Protein 7Y9P (pdb70)

B-factor: mean 64.05, std 16.22, range [34.38, 125.07]

Organism: Scheffersomyces stipitis (strain ATCC 58785 / CBS 6054 / NBRC 10063 / NRRL Y-11545) (NCBI:txid322104)

Structure (mmCIF, N/CA/C/O backbone):
data_7Y9P
#
_entry.id   7Y9P
#
_cell.length_a   158.272
_cell.length_b   158.272
_cell.length_c   65.497
_cell.angle_alpha   90.00
_cell.angle_beta   90.00
_cell.angle_gamma   120.00
#
_symmetry.space_group_name_H-M   'P 6 2 2'
#
loop_
_entity.id
_entity.type
_entity.pdbx_description
1 polymer 'Xylitol dehydrogenase'
2 non-polymer 'ZINC ION'
3 non-polymer GLYCEROL
4 non-polymer 'SULFATE ION'
5 non-polymer DI(HYDROXYETHYL)ETHER
6 water water
#
loop_
_atom_site.group_PDB
_atom_site.id
_atom_site.type_symbol
_atom_site.label_atom_id
_atom_site.label_alt_id
_atom_site.label_comp_id
_atom_site.label_asym_id
_atom_site.label_entity_id
_atom_site.label_seq_id
_atom_site.pdbx_PDB_ins_code
_atom_site.Cartn_x
_atom_site.Cartn_y
_atom_site.Cartn_z
_atom_site.occupancy
_atom_site.B_iso_or_equiv
_atom_site.auth_seq_id
_atom_site.auth_comp_id
_atom_site.auth_asym_id
_atom_site.auth_atom_id
_atom_site.pdbx_PDB_model_num
ATOM 1 N N . THR A 1 13 ? 0.503 40.089 9.586 1.00 89.65 2 THR A N 1
ATOM 2 C CA . THR A 1 13 ? -0.654 39.407 10.152 1.00 94.22 2 THR A CA 1
ATOM 3 C C . THR A 1 13 ? -0.717 39.575 11.672 1.00 93.46 2 THR A C 1
ATOM 4 O O . THR A 1 13 ? -1.327 38.763 12.367 1.00 95.28 2 THR A O 1
ATOM 8 N N . ALA A 1 14 ? -0.086 40.635 12.178 1.00 93.79 3 ALA A N 1
ATOM 9 C CA . ALA A 1 14 ? -0.094 40.964 13.598 1.00 95.06 3 ALA A CA 1
ATOM 10 C C . ALA A 1 14 ? -0.591 42.391 13.778 1.00 94.22 3 ALA A C 1
ATOM 11 O O . ALA A 1 14 ? -0.183 43.294 13.041 1.00 94.92 3 ALA A O 1
ATOM 13 N N . ASN A 1 15 ? -1.463 42.595 14.765 1.00 91.69 4 ASN A N 1
ATOM 14 C CA . ASN A 1 15 ? -2.211 43.845 14.893 1.00 90.57 4 ASN A CA 1
ATOM 15 C C . ASN A 1 15 ? -2.298 44.271 16.355 1.00 88.55 4 ASN A C 1
ATOM 16 O O . ASN A 1 15 ? -3.081 43.698 17.131 1.00 88.72 4 ASN A O 1
ATOM 21 N N . PRO A 1 16 ? -1.515 45.266 16.768 1.00 85.34 5 PRO A N 1
ATOM 22 C CA . PRO A 1 16 ? -1.676 45.827 18.112 1.00 83.50 5 PRO A CA 1
ATOM 23 C C . PRO A 1 16 ? -2.915 46.702 18.191 1.00 80.83 5 PRO A C 1
ATOM 24 O O . PRO A 1 16 ? -3.314 47.344 17.218 1.00 79.94 5 PRO A O 1
ATOM 28 N N . SER A 1 17 ? -3.521 46.731 19.376 1.00 84.67 6 SER A N 1
ATOM 29 C CA . SER A 1 17 ? -4.796 47.412 19.541 1.00 81.53 6 SER A CA 1
ATOM 30 C C . SER A 1 17 ? -4.905 48.003 20.939 1.00 84.10 6 SER A C 1
ATOM 31 O O . SER A 1 17 ? -4.390 47.442 21.911 1.00 86.43 6 SER A O 1
ATOM 34 N N . LEU A 1 18 ? -5.577 49.149 21.023 1.00 81.94 7 LEU A N 1
ATOM 35 C CA . LEU A 1 18 ? -6.072 49.654 22.296 1.00 80.77 7 LEU A CA 1
ATOM 36 C C . LEU A 1 18 ? -7.408 48.988 22.603 1.00 82.20 7 LEU A C 1
ATOM 37 O O . LEU A 1 18 ? -8.278 48.893 21.734 1.00 85.77 7 LEU A O 1
ATOM 42 N N . VAL A 1 19 ? -7.574 48.524 23.839 1.00 85.02 8 VAL A N 1
ATOM 43 C CA . VAL A 1 19 ? -8.742 47.730 24.207 1.00 83.31 8 VAL A CA 1
ATOM 44 C C . VAL A 1 19 ? -9.273 48.199 25.554 1.00 83.58 8 VAL A C 1
ATOM 45 O O . VAL A 1 19 ? -8.497 48.481 26.472 1.00 86.28 8 VAL A O 1
ATOM 49 N N . LEU A 1 20 ? -10.602 48.298 25.665 1.00 86.08 9 LEU A N 1
ATOM 50 C CA . LEU A 1 20 ? -11.274 48.539 26.938 1.00 89.32 9 LEU A CA 1
ATOM 51 C C . LEU A 1 20 ? -11.886 47.201 27.346 1.00 91.37 9 LEU A C 1
ATOM 52 O O . LEU A 1 20 ? -12.777 46.686 26.661 1.00 89.14 9 LEU A O 1
ATOM 57 N N . ASN A 1 21 ? -11.370 46.614 28.428 1.00 91.72 10 ASN A N 1
ATOM 58 C CA . ASN A 1 21 ? -11.844 45.313 28.896 1.00 89.68 10 ASN A CA 1
ATOM 59 C C . ASN A 1 21 ? -12.993 45.460 29.888 1.00 85.79 10 ASN A C 1
ATOM 60 O O . ASN A 1 21 ? -14.081 44.916 29.676 1.00 85.08 10 ASN A O 1
ATOM 65 N N . LYS A 1 22 ? -12.758 46.180 30.981 1.00 91.91 11 LYS A N 1
ATOM 66 C CA . LYS A 1 22 ? -13.802 46.520 31.934 1.00 94.09 11 LYS A CA 1
ATOM 67 C C . LYS A 1 22 ? -13.601 47.969 32.353 1.00 90.37 11 LYS A C 1
ATOM 68 O O . LYS A 1 22 ? -12.705 48.661 31.857 1.00 90.65 11 LYS A O 1
ATOM 74 N N . ILE A 1 23 ? -14.443 48.427 33.281 1.00 88.71 12 ILE A N 1
ATOM 75 C CA . ILE A 1 23 ? -14.468 49.841 33.633 1.00 86.17 12 ILE A CA 1
ATOM 76 C C . ILE A 1 23 ? -13.109 50.253 34.175 1.00 87.80 12 ILE A C 1
ATOM 77 O O . ILE A 1 23 ? -12.511 49.555 35.003 1.00 91.11 12 ILE A O 1
ATOM 82 N N . ASP A 1 24 ? -12.607 51.384 33.686 1.00 86.03 13 ASP A N 1
ATOM 83 C CA . ASP A 1 24 ? -11.313 51.954 34.052 1.00 90.44 13 ASP A CA 1
ATOM 84 C C . ASP A 1 24 ? -10.134 51.064 33.664 1.00 90.68 13 ASP A C 1
ATOM 85 O O . ASP A 1 24 ? -8.989 51.380 34.009 1.00 90.05 13 ASP A O 1
ATOM 90 N N . ASP A 1 25 ? -10.372 49.968 32.943 1.00 89.88 14 ASP A N 1
ATOM 91 C CA . ASP A 1 25 ? -9.308 49.065 32.507 1.00 93.89 14 ASP A CA 1
ATOM 92 C C . ASP A 1 25 ? -9.120 49.223 31.002 1.00 96.57 14 ASP A C 1
ATOM 93 O O . ASP A 1 25 ? -9.941 48.752 30.208 1.00 92.50 14 ASP A O 1
ATOM 98 N N . ILE A 1 26 ? -8.027 49.878 30.619 1.00 95.94 15 ILE A N 1
ATOM 99 C CA . ILE A 1 26 ? -7.617 50.018 29.228 1.00 91.77 15 ILE A CA 1
ATOM 100 C C . ILE A 1 26 ? -6.221 49.429 29.096 1.00 92.99 15 ILE A C 1
ATOM 101 O O . ILE A 1 26 ? -5.304 49.824 29.825 1.00 88.42 15 ILE A O 1
ATOM 106 N N . SER A 1 27 ? -6.062 48.484 28.172 1.00 94.32 16 SER A N 1
ATOM 107 C CA . SER A 1 27 ? -4.811 47.760 28.008 1.00 90.62 16 SER A CA 1
ATOM 108 C C . SER A 1 27 ? -4.452 47.661 26.533 1.00 90.29 16 SER A C 1
ATOM 109 O O . SER A 1 27 ? -5.303 47.802 25.651 1.00 87.86 16 SER A O 1
ATOM 112 N N . PHE A 1 28 ? -3.170 47.410 26.278 1.00 93.69 17 PHE A N 1
ATOM 113 C CA . PHE A 1 28 ? -2.661 47.168 24.933 1.00 89.72 17 PHE A CA 1
ATOM 114 C C . PHE A 1 28 ? -2.607 45.665 24.699 1.00 88.41 17 PHE A C 1
ATOM 115 O O . PHE A 1 28 ? -1.936 44.941 25.443 1.00 95.74 17 PHE A O 1
ATOM 123 N N . GLU A 1 29 ? -3.307 45.199 23.675 1.00 84.40 18 GLU A N 1
ATOM 124 C CA . GLU A 1 29 ? -3.268 43.800 23.280 1.00 87.62 18 GLU A CA 1
ATOM 125 C C . GLU A 1 29 ? -2.761 43.693 21.846 1.00 90.85 18 GLU A C 1
ATOM 126 O O . GLU A 1 29 ? -2.465 44.694 21.188 1.00 88.57 18 GLU A O 1
ATOM 132 N N . THR A 1 30 ? -2.654 42.458 21.364 1.00 89.82 19 THR A N 1
ATOM 133 C CA . THR A 1 30 ? -2.211 42.190 19.999 1.00 88.36 19 THR A CA 1
ATOM 134 C C . THR A 1 30 ? -3.043 41.035 19.459 1.00 94.05 19 THR A C 1
ATOM 135 O O . THR A 1 30 ? -2.887 39.893 19.904 1.00 91.15 19 THR A O 1
ATOM 139 N N . TYR A 1 31 ? -3.932 41.335 18.518 1.00 96.38 20 TYR A N 1
ATOM 140 C CA . TYR A 1 31 ? -4.788 40.346 17.881 1.00 97.19 20 TYR A CA 1
ATOM 141 C C . TYR A 1 31 ? -4.294 40.071 16.463 1.00 95.13 20 TYR A C 1
ATOM 142 O O . TYR A 1 31 ? -3.293 40.629 16.002 1.00 90.53 20 TYR A O 1
ATOM 151 N N . ASP A 1 32 ? -5.018 39.199 15.768 1.00 92.35 21 ASP A N 1
ATOM 152 C CA . ASP A 1 32 ? -4.710 38.893 14.380 1.00 94.05 21 ASP A CA 1
ATOM 153 C C . ASP A 1 32 ? -5.213 40.005 13.469 1.00 96.77 21 ASP A C 1
ATOM 154 O O . ASP A 1 32 ? -6.309 40.539 13.661 1.00 91.60 21 ASP A O 1
ATOM 159 N N . ALA A 1 33 ? -4.402 40.352 12.476 1.00 98.45 22 ALA A N 1
ATOM 160 C CA . ALA A 1 33 ? -4.780 41.405 11.548 1.00 94.47 22 ALA A CA 1
ATOM 161 C C . ALA A 1 33 ? -5.982 40.962 10.716 1.00 92.97 22 ALA A C 1
ATOM 162 O O . ALA A 1 33 ? -6.056 39.801 10.303 1.00 92.64 22 ALA A O 1
ATOM 164 N N . PRO A 1 34 ? -6.940 41.853 10.466 1.00 89.88 23 PRO A N 1
ATOM 165 C CA . PRO A 1 34 ? -8.090 41.474 9.638 1.00 84.90 23 PRO A CA 1
ATOM 166 C C . PRO A 1 34 ? -7.654 41.180 8.210 1.00 87.20 23 PRO A C 1
ATOM 167 O O . PRO A 1 34 ? -6.808 41.873 7.642 1.00 88.30 23 PRO A O 1
ATOM 171 N N . GLU A 1 35 ? -8.231 40.132 7.636 1.00 83.80 24 GLU A N 1
ATOM 172 C CA . GLU A 1 35 ? -7.911 39.719 6.281 1.00 81.53 24 GLU A CA 1
ATOM 173 C C . GLU A 1 35 ? -9.046 40.089 5.338 1.00 80.09 24 GLU A C 1
ATOM 174 O O . GLU A 1 35 ? -10.218 40.102 5.724 1.00 84.88 24 GLU A O 1
ATOM 176 N N . ILE A 1 36 ? -8.682 40.394 4.092 1.00 79.23 25 ILE A N 1
ATOM 177 C CA . ILE A 1 36 ? -9.677 40.703 3.074 1.00 79.41 25 ILE A CA 1
ATOM 178 C C . ILE A 1 36 ? -10.464 39.446 2.734 1.00 80.75 25 ILE A C 1
ATOM 179 O O . ILE A 1 36 ? -9.893 38.360 2.559 1.00 81.25 25 ILE A O 1
ATOM 184 N N . SER A 1 37 ? -11.786 39.583 2.649 1.00 82.73 26 SER A N 1
ATOM 185 C CA . SER A 1 37 ? -12.636 38.462 2.267 1.00 79.42 26 SER A CA 1
ATOM 186 C C . SER A 1 37 ? -13.555 38.843 1.113 1.00 77.43 26 SER A C 1
ATOM 187 O O . SER A 1 37 ? -13.631 38.124 0.112 1.00 82.27 26 SER A O 1
ATOM 190 N N . GLU A 1 38 ? -14.253 39.973 1.234 1.00 75.29 27 GLU A N 1
ATOM 191 C CA . GLU A 1 38 ? -15.179 40.369 0.184 1.00 72.98 27 GLU A CA 1
ATOM 192 C C . GLU A 1 38 ? -14.450 41.123 -0.928 1.00 70.85 27 GLU A C 1
ATOM 193 O O . GLU A 1 38 ? -13.420 41.756 -0.688 1.00 71.55 27 GLU A O 1
ATOM 199 N N . PRO A 1 39 ? -14.963 41.058 -2.159 1.00 68.05 28 PRO A N 1
ATOM 200 C CA . PRO A 1 39 ? -14.280 41.738 -3.273 1.00 67.61 28 PRO A CA 1
ATOM 201 C C . PRO A 1 39 ? -14.230 43.254 -3.141 1.00 69.38 28 PRO A C 1
ATOM 202 O O . PRO A 1 39 ? -13.401 43.885 -3.807 1.00 77.76 28 PRO A O 1
ATOM 206 N N . THR A 1 40 ? -15.080 43.856 -2.314 1.00 64.44 29 THR A N 1
ATOM 207 C CA . THR A 1 40 ? -15.107 45.298 -2.114 1.00 60.65 29 THR A CA 1
ATOM 208 C C . THR A 1 40 ? -14.347 45.705 -0.851 1.00 66.08 29 THR A C 1
ATOM 209 O O . THR A 1 40 ? -14.167 46.899 -0.591 1.00 64.67 29 THR A O 1
ATOM 213 N N . ASP A 1 41 ? -13.819 44.731 -0.115 1.00 70.11 30 ASP A N 1
ATOM 214 C CA . ASP A 1 41 ? -13.134 44.967 1.147 1.00 68.62 30 ASP A CA 1
ATOM 215 C C . ASP A 1 41 ? -11.817 45.709 0.931 1.00 68.34 30 ASP A C 1
ATOM 216 O O . ASP A 1 41 ? -11.154 45.558 -0.097 1.00 72.61 30 ASP A O 1
ATOM 221 N N . VAL A 1 42 ? -11.442 46.522 1.917 1.00 67.85 31 VAL A N 1
ATOM 222 C CA . VAL A 1 42 ? -10.225 47.327 1.861 1.00 62.21 31 VAL A CA 1
ATOM 223 C C . VAL A 1 42 ? -9.556 47.292 3.230 1.00 67.42 31 VAL A C 1
ATOM 224 O O . VAL A 1 42 ? -10.221 47.474 4.256 1.00 65.56 31 VAL A O 1
ATOM 228 N N . LEU A 1 43 ? -8.244 47.059 3.248 1.00 68.18 32 LEU A N 1
ATOM 229 C CA . LEU A 1 43 ? -7.453 47.111 4.470 1.00 63.12 32 LEU A CA 1
ATOM 230 C C . LEU A 1 43 ? -6.740 48.452 4.570 1.00 62.44 32 LEU A C 1
ATOM 231 O O . LEU A 1 43 ? -6.162 48.936 3.592 1.00 67.05 32 LEU A O 1
ATOM 236 N N . VAL A 1 44 ? -6.793 49.052 5.757 1.00 63.07 33 VAL A N 1
ATOM 237 C CA . VAL A 1 44 ? -6.334 50.418 5.986 1.00 68.62 33 VAL A CA 1
ATOM 238 C C . VAL A 1 44 ? -5.420 50.441 7.204 1.00 71.99 33 VAL A C 1
ATOM 239 O O . VAL A 1 44 ? -5.761 49.881 8.251 1.00 69.51 33 VAL A O 1
ATOM 243 N N . GLN A 1 45 ? -4.269 51.096 7.072 1.00 69.82 34 GLN A N 1
ATOM 244 C CA . GLN A 1 45 ? -3.382 51.322 8.208 1.00 71.46 34 GLN A CA 1
ATOM 245 C C . GLN A 1 45 ? -3.812 52.609 8.901 1.00 71.42 34 GLN A C 1
ATOM 246 O O . GLN A 1 45 ? -3.607 53.706 8.372 1.00 68.31 34 GLN A O 1
ATOM 252 N N . VAL A 1 46 ? -4.404 52.473 10.088 1.00 67.50 35 VAL A N 1
ATOM 253 C CA . VAL A 1 46 ? -4.891 53.633 10.822 1.00 69.48 35 VAL A CA 1
ATOM 254 C C . VAL A 1 46 ? -3.708 54.457 11.309 1.00 62.37 35 VAL A C 1
ATOM 255 O O . VAL A 1 46 ? -2.808 53.942 11.985 1.00 64.44 35 VAL A O 1
ATOM 259 N N . LYS A 1 47 ? -3.707 55.744 10.967 1.00 61.83 36 LYS A N 1
ATOM 260 C CA . LYS A 1 47 ? -2.612 56.640 11.313 1.00 63.01 36 LYS A CA 1
ATOM 261 C C . LYS A 1 47 ? -2.986 57.701 12.336 1.00 66.49 36 LYS A C 1
ATOM 262 O O . LYS A 1 47 ? -2.143 58.068 13.155 1.00 69.10 36 LYS A O 1
ATOM 268 N N . LYS A 1 48 ? -4.220 58.202 12.312 1.00 67.20 37 LYS A N 1
ATOM 269 C CA . LYS A 1 48 ? -4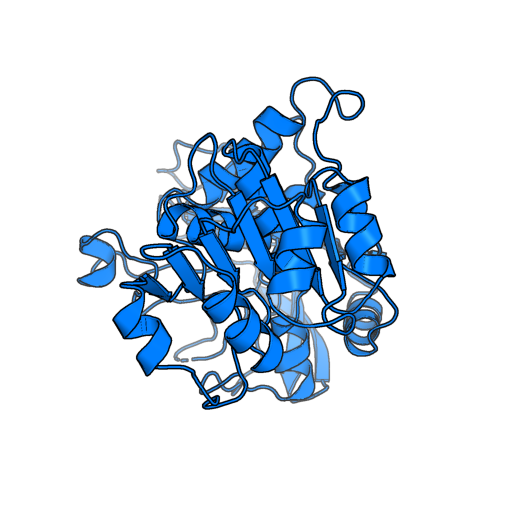.696 59.168 13.293 1.00 66.56 37 LYS A CA 1
ATOM 270 C C . LYS A 1 48 ? -6.056 58.720 13.810 1.00 64.49 37 LYS A C 1
ATOM 271 O O . LYS A 1 48 ? -6.787 57.992 13.136 1.00 61.47 37 LYS A O 1
ATOM 277 N N . THR A 1 49 ? -6.388 59.152 15.028 1.00 64.95 38 THR A N 1
ATOM 278 C CA . THR A 1 49 ? -7.645 58.767 15.659 1.00 60.31 38 THR A CA 1
ATOM 279 C C . THR A 1 49 ? -8.087 59.867 16.613 1.00 62.62 38 THR A C 1
ATOM 280 O O . THR A 1 49 ? -7.285 60.341 17.420 1.00 66.95 38 THR A O 1
ATOM 284 N N . GLY A 1 50 ? -9.364 60.268 16.518 1.00 64.34 39 GLY A N 1
ATOM 285 C CA . GLY A 1 50 ? -9.906 61.293 17.386 1.00 60.84 39 GLY A CA 1
ATOM 286 C C . GLY A 1 50 ? -10.536 60.732 18.652 1.00 63.62 39 GLY A C 1
ATOM 287 O O . GLY A 1 50 ? -10.662 59.522 18.839 1.00 68.92 39 GLY A O 1
ATOM 288 N N . ILE A 1 51 ? -10.951 61.645 19.526 1.00 70.01 40 ILE A N 1
ATOM 289 C CA . ILE A 1 51 ? -11.475 61.293 20.842 1.00 71.21 40 ILE A CA 1
ATOM 290 C C . ILE A 1 51 ? -12.571 62.290 21.209 1.00 77.64 40 ILE A C 1
ATOM 291 O O . ILE A 1 51 ? -12.439 63.496 20.976 1.00 79.20 40 ILE A O 1
ATOM 296 N N . CYS A 1 52 ? -13.669 61.782 21.763 1.00 72.65 41 CYS A N 1
ATOM 297 C CA . CYS A 1 52 ? -14.833 62.615 22.045 1.00 81.28 41 CYS A CA 1
ATOM 298 C C . CYS A 1 52 ? -15.437 62.182 23.375 1.00 87.20 41 CYS A C 1
ATOM 299 O O . CYS A 1 52 ? -14.841 61.410 24.132 1.00 84.92 41 CYS A O 1
ATOM 302 N N . GLY A 1 53 ? -16.643 62.684 23.656 1.00 87.59 42 GLY A N 1
ATOM 303 C CA . GLY A 1 53 ? -17.309 62.343 24.900 1.00 89.00 42 GLY A CA 1
ATOM 304 C C . GLY A 1 53 ? -17.733 60.891 24.983 1.00 92.31 42 GLY A C 1
ATOM 305 O O . GLY A 1 53 ? -17.851 60.340 26.081 1.00 92.76 42 GLY A O 1
ATOM 306 N N . SER A 1 54 ? -17.966 60.248 23.834 1.00 91.31 43 SER A N 1
ATOM 307 C CA . SER A 1 54 ? -18.391 58.852 23.855 1.00 90.23 43 SER A CA 1
ATOM 308 C C . SER A 1 54 ? -17.242 57.915 24.203 1.00 90.96 43 SER A C 1
ATOM 309 O O . SER A 1 54 ? -17.469 56.868 24.816 1.00 93.06 43 SER A O 1
ATOM 312 N N . ASP A 1 55 ? -16.011 58.266 23.827 1.00 91.32 44 ASP A N 1
ATOM 313 C CA . ASP A 1 55 ? -14.875 57.412 24.160 1.00 90.68 44 ASP A CA 1
ATOM 314 C C . ASP A 1 55 ? -14.633 57.382 25.665 1.00 88.59 44 ASP A C 1
ATOM 315 O O . ASP A 1 55 ? -14.384 56.316 26.239 1.00 87.69 44 ASP A O 1
ATOM 320 N N . ILE A 1 56 ? -14.709 58.543 26.320 1.00 88.41 45 ILE A N 1
ATOM 321 C CA . ILE A 1 56 ? -14.503 58.603 27.763 1.00 86.55 45 ILE A CA 1
ATOM 322 C C . ILE A 1 56 ? -15.722 58.056 28.497 1.00 90.04 45 ILE A C 1
ATOM 323 O O . ILE A 1 56 ? -15.603 57.527 29.611 1.00 88.67 45 ILE A O 1
ATOM 327 N N . HIS A 1 57 ? -16.902 58.139 27.876 1.00 95.54 46 HIS A N 1
ATOM 328 C CA . HIS A 1 57 ? -18.117 57.618 28.496 1.00 91.89 46 HIS A CA 1
ATOM 329 C C . HIS A 1 57 ? -18.025 56.112 28.724 1.00 88.54 46 HIS A C 1
ATOM 330 O O . HIS A 1 57 ? -18.274 55.629 29.833 1.00 89.94 46 HIS A O 1
ATOM 337 N N . PHE A 1 58 ? -17.687 55.349 27.678 1.00 93.36 47 PHE A N 1
ATOM 338 C CA . PHE A 1 58 ? -17.504 53.910 27.857 1.00 94.48 47 PHE A CA 1
ATOM 339 C C . PHE A 1 58 ? -16.358 53.620 28.818 1.00 95.16 47 PHE A C 1
ATOM 340 O O . PHE A 1 58 ? -16.398 52.640 29.572 1.00 96.26 47 PHE A O 1
ATOM 348 N N . TYR A 1 59 ? -15.312 54.447 28.779 1.00 95.85 48 TYR A N 1
ATOM 349 C CA . TYR A 1 59 ? -14.192 54.282 29.696 1.00 95.26 48 TYR A CA 1
ATOM 350 C C . TYR A 1 59 ? -14.648 54.406 31.144 1.00 93.33 48 TYR A C 1
ATOM 351 O O . TYR A 1 59 ? -14.260 53.599 31.998 1.00 88.66 48 TYR A O 1
ATOM 360 N N . ALA A 1 60 ? -15.494 55.396 31.434 1.00 93.58 49 ALA A N 1
ATOM 361 C CA . ALA A 1 60 ? -15.885 55.655 32.814 1.00 91.32 49 ALA A CA 1
ATOM 362 C C . ALA A 1 60 ? -17.013 54.745 33.287 1.00 95.43 49 ALA A C 1
ATOM 363 O O . ALA A 1 60 ? -17.036 54.363 34.462 1.00 97.44 49 ALA A O 1
ATOM 365 N N . HIS A 1 61 ? -17.960 54.400 32.411 1.00 91.24 50 HIS A N 1
ATOM 366 C CA . HIS A 1 61 ? -19.126 53.621 32.806 1.00 90.08 50 HIS A CA 1
ATOM 367 C C . HIS A 1 61 ? -19.288 52.304 32.062 1.00 92.41 50 HIS A C 1
ATOM 368 O O . HIS A 1 61 ? -19.922 51.391 32.602 1.00 91.10 50 HIS A O 1
ATOM 375 N N . GLY A 1 62 ? -18.750 52.176 30.851 1.00 100.85 51 GLY A N 1
ATOM 376 C CA . GLY A 1 62 ? -18.993 50.989 30.055 1.00 98.03 51 GLY A CA 1
ATOM 377 C C . GLY A 1 62 ? -20.404 50.861 29.542 1.00 96.20 51 GLY A C 1
ATOM 378 O O . GLY A 1 62 ? -20.806 49.774 29.119 1.00 95.09 51 GLY A O 1
ATOM 379 N N . ARG A 1 63 ? -21.171 51.947 29.569 1.00 95.95 52 ARG A N 1
ATOM 380 C CA . ARG A 1 63 ? -22.545 51.926 29.094 1.00 102.39 52 ARG A CA 1
ATOM 381 C C . ARG A 1 63 ? -22.935 53.324 28.644 1.00 107.70 52 ARG A C 1
ATOM 382 O O . ARG A 1 63 ? -22.779 54.287 29.401 1.00 103.63 52 ARG A O 1
ATOM 384 N N . ILE A 1 64 ? -23.416 53.433 27.408 1.00 105.42 53 ILE A N 1
ATOM 385 C CA . ILE A 1 64 ? -24.138 54.611 26.938 1.00 101.82 53 ILE A CA 1
ATOM 386 C C . ILE A 1 64 ? -25.563 54.188 26.620 1.00 105.68 53 ILE A C 1
ATOM 387 O O . ILE A 1 64 ? -25.790 53.394 25.700 1.00 107.64 53 ILE A O 1
ATOM 392 N N . GLY A 1 65 ? -26.517 54.723 27.377 1.00 105.07 54 GLY A N 1
ATOM 393 C CA . GLY A 1 65 ? -27.903 54.325 27.201 1.00 109.37 54 GLY A CA 1
ATOM 394 C C . GLY A 1 65 ? -28.041 52.839 27.458 1.00 108.86 54 GLY A C 1
ATOM 395 O O . GLY A 1 65 ? -27.755 52.346 28.557 1.00 107.20 54 GLY A O 1
ATOM 396 N N . ASN A 1 66 ? -28.458 52.100 26.430 1.00 106.51 55 ASN A N 1
ATOM 397 C CA . ASN A 1 66 ? -28.544 50.650 26.511 1.00 115.49 55 ASN A CA 1
ATOM 398 C C . ASN A 1 66 ? -27.389 49.943 25.810 1.00 111.62 55 ASN A C 1
ATOM 399 O O . ASN A 1 66 ? -27.287 48.715 25.905 1.00 113.44 55 ASN A O 1
ATOM 404 N N . PHE A 1 67 ? -26.523 50.682 25.112 1.00 105.95 56 PHE A N 1
ATOM 405 C CA . PHE A 1 67 ? -25.249 50.136 24.661 1.00 103.68 56 PHE A CA 1
ATOM 406 C C . PHE A 1 67 ? -24.386 49.828 25.875 1.00 102.44 56 PHE A C 1
ATOM 407 O O . PHE A 1 67 ? -23.844 50.748 26.494 1.00 99.29 56 PHE A O 1
ATOM 415 N N . VAL A 1 68 ? -24.247 48.551 26.230 1.00 98.38 57 VAL A N 1
ATOM 416 C CA . VAL A 1 68 ? -23.523 48.156 27.432 1.00 99.64 57 VAL A CA 1
ATOM 417 C C . VAL A 1 68 ? -22.441 47.151 27.068 1.00 91.95 57 VAL A C 1
ATOM 418 O O . VAL A 1 68 ? -22.626 46.303 26.188 1.00 93.98 57 VAL A O 1
ATOM 422 N N . LEU A 1 69 ? -21.320 47.235 27.771 1.00 89.24 58 LEU A N 1
ATOM 423 C CA . LEU A 1 69 ? -20.112 46.509 27.412 1.00 93.66 58 LEU A CA 1
ATOM 424 C C . LEU A 1 69 ? -20.062 45.167 28.128 1.00 92.41 58 LEU A C 1
ATOM 425 O O . LEU A 1 69 ? -20.129 45.113 29.360 1.00 94.33 58 LEU A O 1
ATOM 430 N N . THR A 1 70 ? -19.901 44.089 27.359 1.00 91.15 59 THR A N 1
ATOM 431 C CA . THR A 1 70 ? -19.897 42.745 27.913 1.00 91.16 59 THR A CA 1
ATOM 432 C C . THR A 1 70 ? -18.675 41.920 27.527 1.00 97.06 59 THR A C 1
ATOM 433 O O . THR A 1 70 ? -18.579 40.760 27.946 1.00 96.65 59 THR A O 1
ATOM 437 N N . LYS A 1 71 ? -17.748 42.470 26.753 1.00 97.85 60 LYS A N 1
ATOM 438 C CA . LYS A 1 71 ? -16.591 41.723 26.282 1.00 94.85 60 LYS A CA 1
ATOM 439 C C . LYS A 1 71 ? -15.450 42.703 26.072 1.00 95.69 60 LYS A C 1
ATOM 440 O O . LYS A 1 71 ? -15.660 43.922 26.067 1.00 92.35 60 LYS A O 1
ATOM 442 N N . PRO A 1 72 ? -14.213 42.201 25.923 1.00 99.98 61 PRO A N 1
ATOM 443 C CA . PRO A 1 72 ? -13.116 43.082 25.497 1.00 94.65 61 PRO A CA 1
ATOM 444 C C . PRO A 1 72 ? -13.414 43.753 24.165 1.00 90.64 61 PRO A C 1
ATOM 445 O O . PRO A 1 72 ? -13.483 43.089 23.126 1.00 90.48 61 PRO A O 1
ATOM 449 N N . MET A 1 73 ? -13.604 45.069 24.190 1.00 90.28 62 MET A N 1
ATOM 450 C CA . MET A 1 73 ? -13.927 45.844 23.000 1.00 87.32 62 MET A CA 1
ATOM 451 C C . MET A 1 73 ? -12.690 46.571 22.493 1.00 86.14 62 MET A C 1
ATOM 452 O O . MET A 1 73 ? -11.931 47.147 23.278 1.00 85.36 62 MET A O 1
ATOM 457 N N . VAL A 1 74 ? -12.493 46.541 21.177 1.00 81.66 63 VAL A N 1
ATOM 458 C CA . VAL A 1 74 ? -11.436 47.313 20.536 1.00 74.53 63 VAL A CA 1
ATOM 459 C C . VAL A 1 74 ? -11.960 48.720 20.286 1.00 73.78 63 VAL A C 1
ATOM 460 O O . VAL A 1 74 ? -13.109 48.907 19.870 1.00 74.81 63 VAL A O 1
ATOM 464 N N . LEU A 1 75 ? -11.110 49.711 20.523 1.00 70.67 64 LEU A N 1
ATOM 465 C CA . LEU A 1 75 ? -11.535 51.087 20.731 1.00 67.24 64 LEU A CA 1
ATOM 466 C C . LEU A 1 75 ? -11.278 51.956 19.500 1.00 70.05 64 LEU A C 1
ATOM 467 O O . LEU A 1 75 ? -10.550 51.574 18.580 1.00 67.63 64 LEU A O 1
ATOM 472 N N . GLY A 1 76 ? -11.910 53.135 19.490 1.00 69.48 65 GLY A N 1
ATOM 473 C CA . GLY A 1 76 ? -11.658 54.155 18.482 1.00 67.59 65 GLY A CA 1
ATOM 474 C C . GLY A 1 76 ? -12.692 54.251 17.374 1.00 68.70 65 GLY A C 1
ATOM 475 O O . GLY A 1 76 ? -13.100 53.225 16.818 1.00 66.27 65 GLY A O 1
ATOM 476 N N . HIS A 1 77 ? -13.119 55.475 17.026 1.00 66.70 66 HIS A N 1
ATOM 477 C CA . HIS A 1 77 ? -14.142 55.640 16.000 1.00 60.29 66 HIS A CA 1
ATOM 478 C C . HIS A 1 77 ? -14.031 56.913 15.163 1.00 62.21 66 HIS A C 1
ATOM 479 O O . HIS A 1 77 ? -14.891 57.125 14.302 1.00 65.96 66 HIS A O 1
ATOM 486 N N . GLU A 1 78 ? -13.017 57.756 15.362 1.00 58.14 67 GLU A N 1
ATOM 487 C CA . GLU A 1 78 ? -12.821 58.957 14.541 1.00 61.81 67 GLU A CA 1
ATOM 488 C C . GLU A 1 78 ? -11.411 58.928 13.964 1.00 59.69 67 GLU A C 1
ATOM 489 O O . GLU A 1 78 ? -10.505 59.580 14.486 1.00 57.93 67 GLU A O 1
ATOM 495 N N . SER A 1 79 ? -11.233 58.210 12.860 1.00 53.57 68 SER A N 1
ATOM 496 C CA . SER A 1 79 ? -9.899 57.886 12.390 1.00 54.86 68 SER A CA 1
ATOM 497 C C . SER A 1 79 ? -9.727 58.194 10.909 1.00 63.69 68 SER A C 1
ATOM 498 O O . SER A 1 79 ? -10.692 58.412 10.169 1.00 61.95 68 SER A O 1
ATOM 501 N N . ALA A 1 80 ? -8.460 58.206 10.499 1.00 63.75 69 ALA A N 1
ATOM 502 C CA . ALA A 1 80 ? -8.045 58.315 9.110 1.00 57.98 69 ALA A CA 1
ATOM 503 C C . ALA A 1 80 ? -6.820 57.440 8.912 1.00 58.23 69 ALA A C 1
ATOM 504 O O . ALA A 1 80 ? -5.956 57.369 9.790 1.00 69.30 69 ALA A O 1
ATOM 506 N N . GLY A 1 81 ? -6.741 56.778 7.763 1.00 66.41 70 GLY A N 1
ATOM 507 C CA . GLY A 1 81 ? -5.623 55.891 7.510 1.00 65.16 70 GLY A CA 1
ATOM 508 C C . GLY A 1 81 ? -5.066 55.926 6.100 1.00 65.51 70 GLY A C 1
ATOM 509 O O . GLY A 1 81 ? -5.277 56.884 5.349 1.00 55.81 70 GLY A O 1
ATOM 510 N N . THR A 1 82 ? -4.338 54.872 5.740 1.00 66.98 71 THR A N 1
ATOM 511 C CA . THR A 1 82 ? -3.732 54.730 4.425 1.00 62.38 71 THR A CA 1
ATOM 512 C C . THR A 1 82 ? -4.068 53.351 3.884 1.00 62.15 71 THR A C 1
ATOM 513 O O . THR A 1 82 ? -3.932 52.352 4.598 1.00 63.57 71 THR A O 1
ATOM 517 N N . VAL A 1 83 ? -4.513 53.297 2.629 1.00 57.42 72 VAL A N 1
ATOM 518 C CA . VAL A 1 83 ? -4.863 52.020 2.022 1.00 62.43 72 VAL A CA 1
ATOM 519 C C . VAL A 1 83 ? -3.608 51.171 1.874 1.00 63.90 72 VAL A C 1
ATOM 520 O O . VAL A 1 83 ? -2.582 51.633 1.357 1.00 64.62 72 VAL A O 1
ATOM 524 N N . VAL A 1 84 ? -3.681 49.926 2.338 1.00 62.14 73 VAL A N 1
ATOM 525 C CA . VAL A 1 84 ? -2.549 49.008 2.279 1.00 55.55 73 VAL A CA 1
ATOM 526 C C . VAL A 1 84 ? -2.873 47.724 1.538 1.00 56.98 73 VAL A C 1
ATOM 527 O O . VAL A 1 84 ? -1.960 46.917 1.308 1.00 64.20 73 VAL A O 1
ATOM 531 N N . GLN A 1 85 ? -4.130 47.506 1.159 1.00 61.98 74 GLN A N 1
ATOM 532 C CA . GLN A 1 85 ? -4.551 46.313 0.438 1.00 66.35 74 GLN A CA 1
ATOM 533 C C . GLN A 1 85 ? -5.988 46.513 -0.021 1.00 64.00 74 GLN A C 1
ATOM 534 O O . GLN A 1 85 ? -6.773 47.166 0.670 1.00 66.33 74 GLN A O 1
ATOM 540 N N . VAL A 1 86 ? -6.320 45.975 -1.198 1.00 57.37 75 VAL A N 1
ATOM 541 C CA . VAL A 1 86 ? -7.670 46.061 -1.743 1.00 63.30 75 VAL A CA 1
ATOM 542 C C . VAL A 1 86 ? -8.081 44.703 -2.293 1.00 68.16 75 VAL A C 1
ATOM 543 O O . VAL A 1 86 ? -7.249 43.832 -2.559 1.00 70.05 75 VAL A O 1
ATOM 547 N N . GLY A 1 87 ? -9.395 44.533 -2.458 1.00 67.33 76 GLY A N 1
ATOM 548 C CA . GLY A 1 87 ? -9.942 43.353 -3.091 1.00 66.08 76 GLY A CA 1
ATOM 549 C C . GLY A 1 87 ? -10.073 43.533 -4.592 1.00 70.41 76 GLY A C 1
ATOM 550 O O . GLY A 1 87 ? -9.732 44.572 -5.156 1.00 73.94 76 GLY A O 1
ATOM 551 N N . LYS A 1 88 ? -10.589 42.488 -5.243 1.00 68.04 77 LYS A N 1
ATOM 552 C CA . LYS A 1 88 ? -10.684 42.497 -6.701 1.00 71.84 77 LYS A CA 1
ATOM 553 C C . LYS A 1 88 ? -11.579 43.630 -7.193 1.00 72.40 77 LYS A C 1
ATOM 554 O O . LYS A 1 88 ? -11.228 44.351 -8.135 1.00 70.67 77 LYS A O 1
ATOM 560 N N . GLY A 1 89 ? -12.738 43.808 -6.561 1.00 69.42 78 GLY A N 1
ATOM 561 C CA . GLY A 1 89 ? -13.752 44.721 -7.047 1.00 65.20 78 GLY A CA 1
ATOM 562 C C . GLY A 1 89 ? -13.585 46.177 -6.688 1.00 63.17 78 GLY A C 1
ATOM 563 O O . GLY A 1 89 ? -14.441 46.988 -7.050 1.00 63.73 78 GLY A O 1
ATOM 564 N N . VAL A 1 90 ? -12.514 46.547 -5.989 1.00 66.13 79 VAL A N 1
ATOM 565 C CA . VAL A 1 90 ? -12.321 47.941 -5.609 1.00 66.53 79 VAL A CA 1
ATOM 566 C C . VAL A 1 90 ? -11.992 48.760 -6.849 1.00 69.01 79 VAL A C 1
ATOM 567 O O . VAL A 1 90 ? -11.075 48.427 -7.610 1.00 68.57 79 VAL A O 1
ATOM 571 N N . THR A 1 91 ? -12.749 49.836 -7.063 1.00 67.16 80 THR A N 1
ATOM 572 C CA . THR A 1 91 ? -12.539 50.708 -8.207 1.00 59.40 80 THR A CA 1
ATOM 573 C C . THR A 1 91 ? -12.349 52.171 -7.828 1.00 64.90 80 THR A C 1
ATOM 574 O O . THR A 1 91 ? -12.072 52.986 -8.715 1.00 71.75 80 THR A O 1
ATOM 578 N N . SER A 1 92 ? -12.485 52.530 -6.550 1.00 63.51 81 SER A N 1
ATOM 579 C CA . SER A 1 92 ? -12.411 53.922 -6.124 1.00 62.84 81 SER A CA 1
ATOM 580 C C . SER A 1 92 ? -11.179 54.235 -5.286 1.00 56.94 81 SER A C 1
ATOM 581 O O . SER A 1 92 ? -10.976 55.399 -4.921 1.00 52.08 81 SER A O 1
ATOM 584 N N . LEU A 1 93 ? -10.356 53.238 -4.967 1.00 50.79 82 LEU A N 1
ATOM 585 C CA . LEU A 1 93 ? -9.138 53.447 -4.199 1.00 53.48 82 LEU A CA 1
ATOM 586 C C . LEU A 1 93 ? -8.063 52.492 -4.688 1.00 56.75 82 LEU A C 1
ATOM 587 O O . LEU A 1 93 ? -8.351 51.334 -5.001 1.00 62.23 82 LEU A O 1
ATOM 592 N N . LYS A 1 94 ? -6.829 52.979 -4.754 1.00 66.17 83 LYS A N 1
ATOM 593 C CA . LYS A 1 94 ? -5.666 52.137 -4.994 1.00 67.45 83 LYS A CA 1
ATOM 594 C C . LYS A 1 94 ? -4.887 51.979 -3.694 1.00 64.21 83 LYS A C 1
ATOM 595 O O . LYS A 1 94 ? -5.139 52.669 -2.703 1.00 60.07 83 LYS A O 1
ATOM 601 N N . VAL A 1 95 ? -3.940 51.045 -3.693 1.00 66.56 84 VAL A N 1
ATOM 602 C CA . VAL A 1 95 ? -3.107 50.837 -2.511 1.00 65.76 84 VAL A CA 1
ATOM 603 C C . VAL A 1 95 ? -2.223 52.068 -2.329 1.00 65.97 84 VAL A C 1
ATOM 604 O O . VAL A 1 95 ? -1.344 52.338 -3.151 1.00 77.03 84 VAL A O 1
ATOM 608 N N . GLY A 1 96 ? -2.467 52.830 -1.264 1.00 61.32 85 GLY A N 1
ATOM 609 C CA . GLY A 1 96 ? -1.640 53.982 -0.967 1.00 57.45 85 GLY A CA 1
ATOM 610 C C . GLY A 1 96 ? -2.376 55.303 -0.849 1.00 64.39 85 GLY A C 1
ATOM 611 O O . GLY A 1 96 ? -1.740 56.352 -0.712 1.00 66.53 85 GLY A O 1
ATOM 612 N N . ASP A 1 97 ? -3.705 55.277 -0.897 1.00 69.19 86 ASP A N 1
ATOM 613 C CA . ASP A 1 97 ? -4.480 56.499 -0.733 1.00 64.13 86 ASP A CA 1
ATOM 614 C C . ASP A 1 97 ? -4.703 56.818 0.742 1.00 62.81 86 ASP A C 1
ATOM 615 O O . ASP A 1 97 ? -4.742 55.930 1.600 1.00 58.68 86 ASP A O 1
ATOM 620 N N . ASN A 1 98 ? -4.852 58.107 1.028 1.00 60.28 87 ASN A N 1
ATOM 621 C CA . ASN A 1 98 ? -5.237 58.574 2.351 1.00 63.53 87 ASN A CA 1
ATOM 622 C C . ASN A 1 98 ? -6.758 58.636 2.422 1.00 62.15 87 ASN A C 1
ATOM 623 O O . ASN A 1 98 ? -7.403 59.200 1.531 1.00 58.07 87 ASN A O 1
ATOM 628 N N . VAL A 1 99 ? -7.330 58.044 3.470 1.00 62.83 88 VAL A N 1
ATOM 629 C CA . VAL A 1 99 ? -8.775 57.893 3.583 1.00 62.23 88 VAL A CA 1
ATOM 630 C C . VAL A 1 99 ? -9.239 58.348 4.960 1.00 58.24 88 VAL A C 1
ATOM 631 O O . VAL A 1 99 ? -8.533 58.167 5.958 1.00 52.38 88 VAL A O 1
ATOM 635 N N . ALA A 1 100 ? -10.415 58.971 5.002 1.00 60.36 89 ALA A N 1
ATOM 636 C CA . ALA A 1 100 ? -11.202 59.082 6.221 1.00 57.04 89 ALA A CA 1
ATOM 637 C C . ALA A 1 100 ? -12.077 57.842 6.345 1.00 58.09 89 ALA A C 1
ATOM 638 O O . ALA A 1 100 ? -12.503 57.264 5.342 1.00 63.76 89 ALA A O 1
ATOM 640 N N . ILE A 1 101 ? -12.332 57.423 7.581 1.00 58.35 90 ILE A N 1
ATOM 641 C CA . ILE A 1 101 ? -13.031 56.171 7.851 1.00 54.93 90 ILE A CA 1
ATOM 642 C C . ILE A 1 101 ? -14.423 56.496 8.374 1.00 51.74 90 ILE A C 1
ATOM 643 O O . ILE A 1 101 ? -14.564 57.202 9.381 1.00 54.44 90 ILE A O 1
ATOM 648 N N . GLU A 1 102 ? -15.453 55.989 7.690 1.00 50.78 91 GLU A N 1
ATOM 649 C CA . GLU A 1 102 ? -16.805 56.010 8.231 1.00 49.61 91 GLU A CA 1
ATOM 650 C C . GLU A 1 102 ? -16.984 54.759 9.076 1.00 50.82 91 GLU A C 1
ATOM 651 O O . GLU A 1 102 ? -16.953 53.645 8.529 1.00 51.90 91 GLU A O 1
ATOM 657 N N . PRO A 1 103 ? -17.169 54.883 10.384 1.00 53.07 92 PRO A N 1
ATOM 658 C CA . PRO A 1 103 ? -17.014 53.723 11.271 1.00 52.39 92 PRO A CA 1
ATOM 659 C C . PRO A 1 103 ? -18.204 52.772 11.306 1.00 53.89 92 PRO A C 1
ATOM 660 O O . PRO A 1 103 ? -18.027 51.582 11.587 1.00 52.80 92 PRO A O 1
ATOM 664 N N . GLY A 1 104 ? -19.406 53.267 11.027 1.00 57.31 93 GLY A N 1
ATOM 665 C CA . GLY A 1 104 ? -20.610 52.465 11.107 1.00 53.07 93 GLY A CA 1
ATOM 666 C C . GLY A 1 104 ? -21.022 51.895 9.768 1.00 52.74 93 GLY A C 1
ATOM 667 O O . GLY A 1 104 ? -21.283 52.635 8.815 1.00 50.20 93 GLY A O 1
ATOM 668 N N . ILE A 1 105 ? -21.106 50.573 9.704 1.00 54.48 94 ILE A N 1
ATOM 669 C CA . ILE A 1 105 ? -21.407 49.835 8.479 1.00 53.05 94 ILE A CA 1
ATOM 670 C C . ILE A 1 105 ? -22.807 49.244 8.602 1.00 57.05 94 ILE A C 1
ATOM 671 O O . ILE A 1 105 ? -23.111 48.606 9.617 1.00 59.72 94 ILE A O 1
ATOM 676 N N . PRO A 1 106 ? -23.677 49.419 7.603 1.00 56.56 95 PRO A N 1
ATOM 677 C CA . PRO A 1 106 ? -25.053 48.921 7.706 1.00 50.06 95 PRO A CA 1
ATOM 678 C C . PRO A 1 106 ? -25.268 47.628 6.937 1.00 50.21 95 PRO A C 1
ATOM 679 O O . PRO A 1 106 ? -24.345 47.118 6.294 1.00 49.01 95 PRO A O 1
ATOM 683 N N . CYS A 1 107 ? -26.496 47.108 6.969 1.00 46.84 96 CYS A N 1
ATOM 684 C CA . CYS A 1 107 ? -26.786 45.820 6.354 1.00 44.30 96 CYS A CA 1
ATOM 685 C C . CYS A 1 107 ? -27.066 45.915 4.858 1.00 53.36 96 CYS A C 1
ATOM 686 O O . CYS A 1 107 ? -26.923 44.905 4.158 1.00 52.43 96 CYS A O 1
ATOM 689 N N . ARG A 1 108 ? -27.468 47.092 4.363 1.00 50.53 97 ARG A N 1
ATOM 690 C CA . ARG A 1 108 ? -27.776 47.345 2.953 1.00 50.66 97 ARG A CA 1
ATOM 691 C C . ARG A 1 108 ? -29.048 46.640 2.486 1.00 51.84 97 ARG A C 1
ATOM 692 O O . ARG A 1 108 ? -29.503 46.865 1.359 1.00 49.18 97 ARG A O 1
ATOM 700 N N . PHE A 1 109 ? -29.636 45.796 3.334 1.00 53.41 98 PHE A N 1
ATOM 701 C CA . PHE A 1 109 ? -30.824 45.036 2.966 1.00 50.36 98 PHE A CA 1
ATOM 702 C C . PHE A 1 109 ? -32.104 45.522 3.627 1.00 49.75 98 PHE A C 1
ATOM 703 O O . PHE A 1 109 ? -33.171 45.410 3.021 1.00 52.50 98 PHE A O 1
ATOM 711 N N . CYS A 1 110 ? -32.029 46.058 4.843 1.00 48.82 99 CYS A N 1
ATOM 712 C CA . CYS A 1 110 ? -33.225 46.445 5.574 1.00 47.71 99 CYS A CA 1
ATOM 713 C C . CYS A 1 110 ? -33.920 47.624 4.894 1.00 47.32 99 CYS A C 1
ATOM 714 O O . CYS A 1 110 ? -33.402 48.240 3.960 1.00 48.55 99 CYS A O 1
ATOM 717 N N . ASP A 1 111 ? -35.122 47.935 5.383 1.00 49.23 100 ASP A N 1
ATOM 718 C CA . ASP A 1 111 ? -35.917 48.989 4.766 1.00 48.54 100 ASP A CA 1
ATOM 719 C C . ASP A 1 111 ? -35.342 50.370 5.046 1.00 53.57 100 ASP A C 1
ATOM 720 O O . ASP A 1 111 ? -35.525 51.289 4.239 1.00 50.74 100 ASP A O 1
ATOM 725 N N . GLU A 1 112 ? -34.658 50.544 6.177 1.00 54.26 101 GLU A N 1
ATOM 726 C CA . GLU A 1 112 ? -33.979 51.811 6.424 1.00 53.83 101 GLU A CA 1
ATOM 727 C C . GLU A 1 112 ? -32.852 52.017 5.423 1.00 51.97 101 GLU A C 1
ATOM 728 O O . GLU A 1 112 ? -32.725 53.093 4.826 1.00 49.50 101 GLU A O 1
ATOM 734 N N . CYS A 1 113 ? -32.036 50.981 5.212 1.00 50.83 102 CYS A N 1
ATOM 735 C CA . CYS A 1 113 ? -30.970 51.054 4.220 1.00 48.19 102 CYS A CA 1
ATOM 736 C C . CYS A 1 113 ? -31.536 51.287 2.826 1.00 45.79 102 CYS A C 1
ATOM 737 O O . CYS A 1 113 ? -31.122 52.215 2.121 1.00 46.34 102 CYS A O 1
ATOM 740 N N . LYS A 1 114 ? -32.499 50.453 2.419 1.00 45.47 103 LYS A N 1
ATOM 741 C CA . LYS A 1 114 ? -33.039 50.524 1.065 1.00 43.19 103 LYS A CA 1
ATOM 742 C C . LYS A 1 114 ? -33.675 51.878 0.775 1.00 45.64 103 LYS A C 1
ATOM 743 O O . LYS A 1 114 ? -33.671 52.331 -0.374 1.00 43.00 103 LYS A O 1
ATOM 749 N N . SER A 1 115 ? -34.219 52.537 1.796 1.00 49.51 104 SER A N 1
ATOM 750 C CA . SER A 1 115 ? -34.842 53.844 1.632 1.00 44.37 104 SER A CA 1
ATOM 751 C C . SER A 1 115 ? -33.834 54.981 1.615 1.00 45.31 104 SER A C 1
ATOM 752 O O . SER A 1 115 ? -34.244 56.145 1.542 1.00 40.78 104 SER A O 1
ATOM 755 N N . GLY A 1 116 ? -32.540 54.677 1.690 1.00 43.47 105 GLY A N 1
ATOM 756 C CA . GLY A 1 116 ? -31.526 55.711 1.744 1.00 46.64 105 GLY A CA 1
ATOM 757 C C . GLY A 1 116 ? -31.276 56.268 3.125 1.00 46.53 105 GLY A C 1
ATOM 758 O O . GLY A 1 116 ? -30.897 57.439 3.256 1.00 41.59 105 GLY A O 1
ATOM 759 N N . HIS A 1 117 ? -31.485 55.466 4.165 1.00 47.27 106 HIS A N 1
ATOM 760 C CA . HIS A 1 117 ? -31.308 55.879 5.555 1.00 46.26 106 HIS A CA 1
ATOM 761 C C . HIS A 1 117 ? -30.568 54.801 6.333 1.00 47.64 106 HIS A C 1
ATOM 762 O O . HIS A 1 117 ? -30.976 54.403 7.426 1.00 52.88 106 HIS A O 1
ATOM 769 N N . TYR A 1 118 ? -29.460 54.306 5.767 1.00 48.77 107 TYR A N 1
ATOM 770 C CA . TYR A 1 118 ? -28.603 53.366 6.486 1.00 48.97 107 TYR A CA 1
ATOM 771 C C . TYR A 1 118 ? -28.206 53.904 7.853 1.00 52.74 107 TYR A C 1
ATOM 772 O O . TYR A 1 118 ? -27.842 53.124 8.740 1.00 53.48 107 TYR A O 1
ATOM 781 N N . ASN A 1 119 ? -28.237 55.225 8.009 1.00 54.42 108 ASN A N 1
ATOM 782 C CA . ASN A 1 119 ? -28.337 55.942 9.270 1.00 45.34 108 ASN A CA 1
ATOM 783 C C . ASN A 1 119 ? -29.015 55.128 10.367 1.00 53.72 108 ASN A C 1
ATOM 784 O O . ASN A 1 1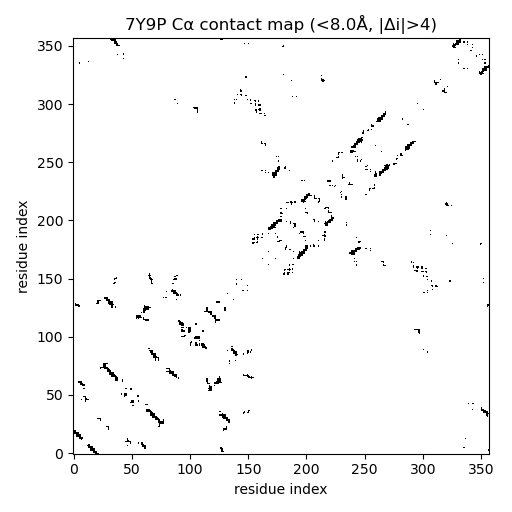19 ? -28.433 54.890 11.430 1.00 56.00 108 ASN A O 1
ATOM 789 N N . LEU A 1 120 ? -30.255 54.703 10.110 1.00 52.89 109 LEU A N 1
ATOM 790 C CA . LEU A 1 120 ? -31.119 54.092 11.111 1.00 47.48 109 LEU A CA 1
ATOM 791 C C . LEU A 1 120 ? -31.203 52.579 10.971 1.00 51.28 109 LEU A C 1
AT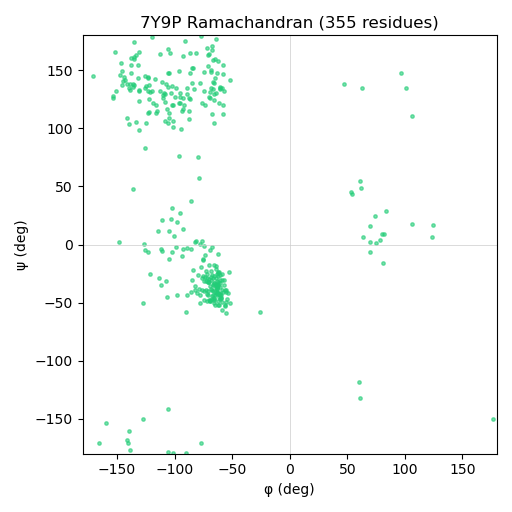OM 792 O O . LEU A 1 120 ? -32.170 51.970 11.444 1.00 51.30 109 LEU A O 1
ATOM 797 N N . CYS A 1 121 ? -30.221 51.967 10.332 1.00 49.51 110 CYS A N 1
ATOM 798 C CA . CYS A 1 121 ? -30.196 50.524 10.185 1.00 53.06 110 CYS A CA 1
ATOM 799 C C . CYS A 1 121 ? -30.212 49.864 11.559 1.00 53.75 110 CYS A C 1
ATOM 800 O O . CYS A 1 121 ? -29.308 50.115 12.369 1.00 53.93 110 CYS A O 1
ATOM 803 N N . PRO A 1 122 ? -31.214 49.040 11.870 1.00 55.29 111 PRO A N 1
ATOM 804 C CA . PRO A 1 122 ? -31.223 48.359 13.172 1.00 52.81 111 PRO A CA 1
ATOM 805 C C . PRO A 1 122 ? -30.094 47.357 13.333 1.00 54.88 111 PRO A C 1
ATOM 806 O O . PRO A 1 122 ? -29.788 46.974 14.469 1.00 57.90 111 PRO A O 1
ATOM 810 N N . HIS A 1 123 ? -29.465 46.923 12.240 1.00 48.83 112 HIS A N 1
ATOM 811 C CA . HIS A 1 123 ? -28.312 46.035 12.283 1.00 47.12 112 HIS A CA 1
ATOM 812 C C . HIS A 1 123 ? -26.996 46.794 12.149 1.00 50.61 112 HIS A C 1
ATOM 813 O O . HIS A 1 123 ? -25.969 46.193 11.815 1.00 51.53 112 HIS A O 1
ATOM 820 N N . MET A 1 124 ? -27.011 48.100 12.402 1.00 51.61 113 MET A N 1
ATOM 821 C CA . MET A 1 124 ? -25.824 48.929 12.242 1.00 52.44 113 MET A CA 1
ATOM 822 C C . MET A 1 124 ? -24.705 48.459 13.165 1.00 61.61 113 MET A C 1
ATOM 823 O O . MET A 1 124 ? -24.871 48.419 14.388 1.00 64.66 113 MET A O 1
ATOM 828 N N . ALA A 1 125 ? -23.565 48.104 12.578 1.00 62.61 114 ALA A N 1
ATOM 829 C CA . ALA A 1 125 ? -22.380 47.701 13.333 1.00 60.54 114 ALA A CA 1
ATOM 830 C C . ALA A 1 125 ? -21.425 48.889 13.367 1.00 60.84 114 ALA A C 1
ATOM 831 O O . ALA A 1 125 ? -20.715 49.159 12.395 1.00 61.51 114 ALA A O 1
ATOM 833 N N . PHE A 1 126 ? -21.413 49.603 14.487 1.00 56.93 115 PHE A N 1
ATOM 834 C CA . PHE A 1 126 ? -20.607 50.804 14.642 1.00 59.16 115 PHE A CA 1
ATOM 835 C C . PHE A 1 126 ? -19.290 50.475 15.334 1.00 66.91 115 PHE A C 1
ATOM 836 O O . PHE A 1 126 ? -19.211 49.555 16.152 1.00 70.34 115 PHE A O 1
ATOM 844 N N . ALA A 1 127 ? -18.253 51.241 15.002 1.00 62.71 116 ALA A N 1
ATOM 845 C CA . ALA A 1 127 ? -16.937 51.027 15.587 1.00 62.48 116 ALA A CA 1
ATOM 846 C C . ALA A 1 127 ? -16.907 51.530 17.024 1.00 73.98 116 ALA A C 1
ATOM 847 O O . ALA A 1 127 ? -17.353 52.647 17.310 1.00 74.36 116 ALA A O 1
ATOM 849 N N . ALA A 1 128 ? -16.375 50.699 17.925 1.00 71.12 117 ALA A N 1
ATOM 850 C CA . ALA A 1 128 ? -16.269 51.022 19.347 1.00 68.89 117 ALA A CA 1
ATOM 851 C C . ALA A 1 128 ? -17.650 51.236 19.973 1.00 74.73 117 ALA A C 1
ATOM 852 O O . ALA A 1 128 ? -17.902 52.226 20.663 1.00 79.58 117 ALA A O 1
ATOM 854 N N . THR A 1 129 ? -18.554 50.288 19.713 1.00 74.48 118 THR A N 1
ATOM 855 C CA . THR A 1 129 ? -19.837 50.153 20.396 1.00 77.12 118 THR A CA 1
ATOM 856 C C . THR A 1 129 ? -20.037 48.661 20.630 1.00 81.53 118 THR A C 1
ATOM 857 O O . THR A 1 129 ? -19.741 47.853 19.739 1.00 84.70 118 THR A O 1
ATOM 861 N N . PRO A 1 130 ? -20.526 48.263 21.799 1.00 88.57 119 PRO A N 1
ATOM 862 C CA . PRO A 1 130 ? -20.523 46.845 22.179 1.00 89.08 119 PRO A CA 1
ATOM 863 C C . PRO A 1 130 ? -21.633 46.062 21.479 1.00 88.36 119 PRO A C 1
ATOM 864 O O . PRO A 1 130 ? -22.418 46.605 20.702 1.00 86.82 119 PRO A O 1
ATOM 868 N N . ASN A 1 131 ? -21.673 44.758 21.769 1.00 89.30 120 ASN A N 1
ATOM 869 C CA . ASN A 1 131 ? -22.640 43.823 21.188 1.00 93.20 120 ASN A CA 1
ATOM 870 C C . ASN A 1 131 ? -22.404 43.777 19.678 1.00 97.59 120 ASN A C 1
ATOM 871 O O . ASN A 1 131 ? -22.228 42.704 19.096 1.00 94.69 120 ASN A O 1
ATOM 876 N N . GLU A 1 136 ? -22.789 37.243 19.528 1.00 99.19 125 GLU A N 1
ATOM 877 C CA . GLU A 1 136 ? -22.171 37.734 18.301 1.00 104.99 125 GLU A CA 1
ATOM 878 C C . GLU A 1 136 ? -21.088 38.764 18.646 1.00 109.57 125 GLU A C 1
ATOM 879 O O . GLU A 1 136 ? -21.300 39.599 19.532 1.00 110.23 125 GLU A O 1
ATOM 885 N N . PRO A 1 137 ? -19.910 38.704 17.961 1.00 109.98 126 PRO A N 1
ATOM 886 C CA . PRO A 1 137 ? -18.758 39.500 18.423 1.00 104.16 126 PRO A CA 1
ATOM 887 C C . PRO A 1 137 ? -18.943 41.007 18.363 1.00 97.84 126 PRO A C 1
ATOM 888 O O . PRO A 1 137 ? -19.956 41.520 17.882 1.00 98.32 126 PRO A O 1
ATOM 892 N N . ASN A 1 138 ? -17.934 41.715 18.848 1.00 93.35 127 ASN A N 1
ATOM 893 C CA . ASN A 1 138 ? -17.900 43.159 19.019 1.00 84.55 127 ASN A CA 1
ATOM 894 C C . ASN A 1 138 ? -17.414 43.823 17.737 1.00 86.13 127 ASN A C 1
ATOM 895 O O . ASN A 1 138 ? -16.349 43.456 17.223 1.00 79.71 127 ASN A O 1
ATOM 900 N N . PRO A 1 139 ? -18.167 44.772 17.184 1.00 86.84 128 PRO A N 1
ATOM 901 C CA . PRO A 1 139 ? -17.716 45.472 15.972 1.00 78.60 128 PRO A CA 1
ATOM 902 C C . PRO A 1 139 ? -16.368 46.135 16.194 1.00 77.84 128 PRO A C 1
ATOM 903 O O . PRO A 1 139 ? -16.158 46.824 17.205 1.00 78.49 128 PRO A O 1
ATOM 907 N N . PRO A 1 140 ? -15.428 45.940 15.268 1.00 76.72 129 PRO A N 1
ATOM 908 C CA . PRO A 1 140 ? -14.034 46.315 15.529 1.00 71.10 129 PRO A CA 1
ATOM 909 C C . PRO A 1 140 ? -13.860 47.815 15.707 1.00 71.54 129 PRO A C 1
ATOM 910 O O . PRO A 1 140 ? -14.690 48.625 15.288 1.00 73.89 129 PRO A O 1
ATOM 914 N N . GLY A 1 141 ? -12.751 48.175 16.350 1.00 69.01 130 GLY A N 1
ATOM 915 C CA . GLY A 1 141 ? -12.410 49.563 16.588 1.00 69.29 130 GLY A CA 1
ATOM 916 C C . GLY A 1 141 ? -11.181 49.990 15.813 1.00 70.33 130 GLY A C 1
ATOM 917 O O . GLY A 1 141 ? -10.416 49.144 15.339 1.00 70.70 130 GLY A O 1
ATOM 918 N N . THR A 1 142 ? -10.974 51.300 15.693 1.00 68.13 131 THR A N 1
ATOM 919 C CA . THR A 1 142 ? -9.935 51.846 14.828 1.00 73.03 131 THR A CA 1
ATOM 920 C C . THR A 1 142 ? -8.613 52.112 15.539 1.00 72.64 131 THR A C 1
ATOM 921 O O . THR A 1 142 ? -7.617 52.401 14.866 1.00 69.74 131 THR A O 1
ATOM 925 N N . LEU A 1 143 ? -8.563 52.024 16.867 1.00 73.68 132 LEU A N 1
ATOM 926 C CA . LEU A 1 143 ? -7.311 52.236 17.592 1.00 68.90 132 LEU A CA 1
ATOM 927 C C . LEU A 1 143 ? -6.441 50.981 17.516 1.00 73.33 132 LEU A C 1
ATOM 928 O O . LEU A 1 143 ? -6.043 50.387 18.516 1.00 75.56 132 LEU A O 1
ATOM 933 N N . CYS A 1 144 ? -6.159 50.583 16.279 1.00 72.62 133 CYS A N 1
ATOM 934 C CA . CYS A 1 144 ? -5.272 49.472 15.983 1.00 72.94 133 CYS A CA 1
ATOM 935 C C . CYS A 1 144 ? -4.433 49.870 14.776 1.00 74.77 133 CYS A C 1
ATOM 936 O O . CYS A 1 144 ? -4.448 51.024 14.338 1.00 73.53 133 CYS A O 1
ATOM 939 N N . LYS A 1 145 ? -3.694 48.909 14.227 1.00 77.89 134 LYS A N 1
ATOM 940 C CA . LYS A 1 145 ? -2.896 49.197 13.043 1.00 80.34 134 LYS A CA 1
ATOM 941 C C . LYS A 1 145 ? -3.667 48.957 11.754 1.00 78.10 134 LYS A C 1
ATOM 942 O O . LYS A 1 145 ? -3.599 49.779 10.837 1.00 75.86 134 LYS A O 1
ATOM 948 N N . TYR A 1 146 ? -4.412 47.860 11.665 1.00 76.76 135 TYR A N 1
ATOM 949 C CA . TYR A 1 146 ? -5.024 47.434 10.412 1.00 78.49 135 TYR A CA 1
ATOM 950 C C . TYR A 1 146 ? -6.533 47.338 10.592 1.00 79.10 135 TYR A C 1
ATOM 951 O O . TYR A 1 146 ? -7.024 46.496 11.353 1.00 78.38 135 TYR A O 1
ATOM 960 N N . PHE A 1 147 ? -7.257 48.208 9.892 1.00 75.91 136 PHE A N 1
ATOM 961 C CA . PHE A 1 147 ? -8.708 48.288 9.948 1.00 71.13 136 PHE A CA 1
ATOM 962 C C . PHE A 1 147 ? -9.299 47.826 8.625 1.00 66.52 136 PHE A C 1
ATOM 963 O O . PHE A 1 147 ? -8.773 48.140 7.553 1.00 70.07 136 PHE A O 1
ATOM 971 N N . LYS A 1 148 ? -10.397 47.087 8.708 1.00 66.87 137 LYS A N 1
ATOM 972 C CA . LYS A 1 148 ? -11.059 46.513 7.547 1.00 62.37 137 LYS A CA 1
ATOM 973 C C . LYS A 1 148 ? -12.387 47.222 7.333 1.00 63.18 137 LYS A C 1
ATOM 974 O O . LYS A 1 148 ? -13.208 47.292 8.253 1.00 73.86 137 LYS A O 1
ATOM 980 N N . SER A 1 149 ? -12.596 47.742 6.126 1.00 63.48 138 SER A N 1
ATOM 981 C CA . SER A 1 149 ? -13.790 48.512 5.812 1.00 65.66 138 SER A CA 1
ATOM 982 C C . SER A 1 149 ? -14.180 48.254 4.367 1.00 63.26 138 SER A C 1
ATOM 983 O O . SER A 1 149 ? -13.311 47.984 3.531 1.00 65.06 138 SER A O 1
ATOM 986 N N . PRO A 1 150 ? -15.469 48.309 4.044 1.00 61.41 139 PRO A N 1
ATOM 987 C CA . PRO A 1 150 ? -15.875 48.255 2.637 1.00 62.54 139 PRO A CA 1
ATOM 988 C C . PRO A 1 150 ? -15.414 49.505 1.903 1.00 62.36 139 PRO A C 1
ATOM 989 O O . PRO A 1 150 ? -15.155 50.553 2.500 1.00 58.17 139 PRO A O 1
ATOM 993 N N . GLU A 1 151 ? -15.324 49.377 0.578 1.00 62.01 140 GLU A N 1
ATOM 994 C CA . GLU A 1 151 ? -14.755 50.444 -0.240 1.00 58.38 140 GLU A CA 1
ATOM 995 C C . GLU A 1 151 ? -15.586 51.721 -0.169 1.00 57.14 140 GLU A C 1
ATOM 996 O O . GLU A 1 151 ? -15.034 52.823 -0.058 1.00 55.16 140 GLU A O 1
ATOM 1002 N N . ASP A 1 152 ? -16.911 51.597 -0.229 1.00 59.85 141 ASP A N 1
ATOM 1003 C CA . ASP A 1 152 ? -17.784 52.764 -0.275 1.00 52.47 141 ASP A CA 1
ATOM 1004 C C . ASP A 1 152 ? -17.911 53.476 1.065 1.00 55.21 141 ASP A C 1
ATOM 1005 O O . ASP A 1 152 ? -18.609 54.493 1.138 1.00 58.01 141 ASP A O 1
ATOM 1010 N N . PHE A 1 153 ? -17.268 52.978 2.122 1.00 58.44 142 PHE A N 1
ATOM 1011 C CA . PHE A 1 153 ? -17.295 53.640 3.421 1.00 56.75 142 PHE A CA 1
ATOM 1012 C C . PHE A 1 153 ? -15.940 54.222 3.800 1.00 57.69 142 PHE A C 1
ATOM 1013 O O . PHE A 1 153 ? -15.672 54.457 4.982 1.00 55.57 142 PHE A O 1
ATOM 1021 N N . LEU A 1 154 ? -15.085 54.453 2.810 1.00 59.33 143 LEU A N 1
ATOM 1022 C CA . LEU A 1 154 ? -13.879 55.250 2.951 1.00 54.35 143 LEU A CA 1
ATOM 1023 C C . LEU A 1 154 ? -13.940 56.378 1.934 1.00 56.14 143 LEU A C 1
ATOM 1024 O O . LEU A 1 154 ? -14.456 56.197 0.826 1.00 55.15 143 LEU A O 1
ATOM 1029 N N . VAL A 1 155 ? -13.435 57.547 2.315 1.00 54.90 144 VAL A N 1
ATOM 1030 C CA . VAL A 1 155 ? -13.408 58.712 1.439 1.00 58.52 144 VAL A CA 1
ATOM 1031 C C . VAL A 1 155 ? -11.953 59.074 1.181 1.00 60.36 144 VAL A C 1
ATOM 1032 O O . VAL A 1 155 ? -11.207 59.371 2.122 1.00 57.50 144 VAL A O 1
ATOM 1036 N N . LYS A 1 156 ? -11.552 59.041 -0.090 1.00 65.32 145 LYS A N 1
ATOM 1037 C CA . LYS A 1 156 ? -10.194 59.414 -0.465 1.00 59.31 145 LYS A CA 1
ATOM 1038 C C . LYS A 1 156 ? -9.910 60.858 -0.067 1.00 58.76 145 LYS A C 1
ATOM 1039 O O . LYS A 1 156 ? -10.734 61.753 -0.274 1.00 59.43 145 LYS A O 1
ATOM 1045 N N . LEU A 1 157 ? -8.730 61.080 0.513 1.00 61.30 146 LEU A N 1
ATOM 1046 C CA . LEU A 1 157 ? -8.377 62.397 1.030 1.00 56.42 146 LEU A CA 1
ATOM 1047 C C . LEU A 1 157 ? -7.581 63.174 -0.010 1.00 59.88 146 LEU A C 1
ATOM 1048 O O . LEU A 1 157 ? -6.580 62.658 -0.525 1.00 60.26 146 LEU A O 1
ATOM 1053 N N . PRO A 1 158 ? -7.986 64.398 -0.351 1.00 61.60 147 PRO A N 1
ATOM 1054 C CA . PRO A 1 158 ? -7.157 65.223 -1.238 1.00 62.93 147 PRO A CA 1
ATOM 1055 C C . PRO A 1 158 ? -5.771 65.441 -0.647 1.00 63.79 147 PRO A C 1
ATOM 1056 O O . PRO A 1 158 ? -5.570 65.384 0.569 1.00 63.53 147 PRO A O 1
ATOM 1060 N N . ASP A 1 159 ? -4.807 65.691 -1.536 1.00 66.36 148 ASP A N 1
ATOM 1061 C CA . ASP A 1 159 ? -3.409 65.754 -1.122 1.00 59.01 148 ASP A CA 1
ATOM 1062 C C . ASP A 1 159 ? -3.169 66.849 -0.090 1.00 57.70 148 ASP A C 1
ATOM 1063 O O . ASP A 1 159 ? -2.320 66.690 0.795 1.00 57.48 148 ASP A O 1
ATOM 1065 N N . HIS A 1 160 ? -3.907 67.953 -0.176 1.00 54.91 149 HIS A N 1
ATOM 1066 C CA . HIS A 1 160 ? -3.741 69.069 0.746 1.00 50.87 149 HIS A CA 1
ATOM 1067 C C . HIS A 1 160 ? -4.552 68.916 2.025 1.00 60.64 149 HIS A C 1
ATOM 1068 O O . HIS A 1 160 ? -4.450 69.770 2.913 1.00 61.58 149 HIS A O 1
ATOM 1075 N N . VAL A 1 161 ? -5.355 67.865 2.144 1.00 60.01 150 VAL A N 1
ATOM 1076 C CA . VAL A 1 161 ? -6.119 67.621 3.359 1.00 59.21 150 VAL A CA 1
ATOM 1077 C C . VAL A 1 161 ? -5.302 66.708 4.262 1.00 60.79 150 VAL A C 1
ATOM 1078 O O . VAL A 1 161 ? -5.015 65.559 3.905 1.00 54.71 150 VAL A O 1
ATOM 1082 N N . SER A 1 162 ? -4.937 67.225 5.432 1.00 63.52 151 SER A N 1
ATOM 1083 C CA . SER A 1 162 ? -4.076 66.518 6.368 1.00 62.39 151 SER A CA 1
ATOM 1084 C C . SER A 1 162 ? -4.667 65.170 6.767 1.00 62.61 151 SER A C 1
ATOM 1085 O O . SER A 1 162 ? -5.885 64.999 6.860 1.00 68.03 151 SER A O 1
ATOM 1088 N N . LEU A 1 163 ? -3.777 64.201 7.005 1.00 63.63 152 LEU A N 1
ATOM 1089 C CA . LEU A 1 163 ? -4.186 62.940 7.612 1.00 57.69 152 LEU A CA 1
ATOM 1090 C C . LEU A 1 163 ? -4.769 63.153 9.001 1.00 63.68 152 LEU A C 1
ATOM 1091 O O . LEU A 1 163 ? -5.545 62.318 9.476 1.00 67.65 152 LEU A O 1
ATOM 1096 N N . GLU A 1 164 ? -4.404 64.253 9.662 1.00 65.24 153 GLU A N 1
ATOM 1097 C CA . GLU A 1 164 ? -5.038 64.613 10.924 1.00 63.75 153 GLU A CA 1
ATOM 1098 C C . GLU A 1 164 ? -6.506 64.949 10.715 1.00 63.82 153 GLU A C 1
ATOM 1099 O O . GLU A 1 164 ? -7.380 64.424 11.413 1.00 69.75 153 GLU A O 1
ATOM 1105 N N . LEU A 1 165 ? -6.795 65.830 9.753 1.00 65.09 154 LEU A N 1
ATOM 1106 C CA . LEU A 1 165 ? -8.169 66.270 9.542 1.00 60.74 154 LEU A CA 1
ATOM 1107 C C . LEU A 1 165 ? -9.073 65.114 9.133 1.00 58.69 154 LEU A C 1
ATOM 1108 O O . LEU A 1 165 ? -10.287 65.165 9.362 1.00 55.96 154 LEU A O 1
ATOM 1113 N N . GLY A 1 166 ? -8.505 64.069 8.529 1.00 54.35 155 GLY A N 1
ATOM 1114 C CA . GLY A 1 166 ? -9.288 62.880 8.243 1.00 54.95 155 GLY A CA 1
ATOM 1115 C C . GLY A 1 166 ? -9.921 62.282 9.483 1.00 59.39 155 GLY A C 1
ATOM 1116 O O . GLY A 1 166 ? -11.035 61.753 9.424 1.00 63.44 155 GLY A O 1
ATOM 1117 N N . ALA A 1 167 ? -9.22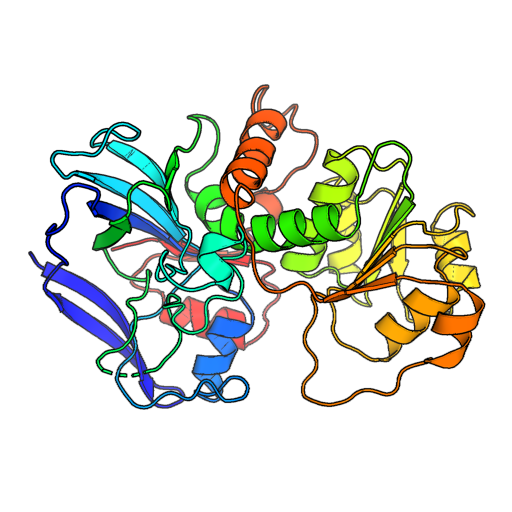5 62.356 10.620 1.00 58.22 156 ALA A N 1
ATOM 1118 C CA . ALA A 1 167 ? -9.837 61.968 11.886 1.00 59.36 156 ALA A CA 1
ATOM 1119 C C . ALA A 1 167 ? -10.900 62.969 12.317 1.00 58.36 156 ALA A C 1
ATOM 1120 O O . ALA A 1 167 ? -11.885 62.585 12.957 1.00 63.52 156 ALA A O 1
ATOM 1122 N N . LEU A 1 168 ? -10.717 64.249 11.978 1.00 55.52 157 LEU A N 1
ATOM 1123 C CA . LEU A 1 168 ? -11.707 65.281 12.263 1.00 52.11 157 LEU A CA 1
ATOM 1124 C C . LEU A 1 168 ? -12.924 65.200 11.352 1.00 54.66 157 LEU A C 1
ATOM 1125 O O . LEU A 1 168 ? -13.898 65.924 11.588 1.00 47.80 157 LEU A O 1
ATOM 1130 N N . VAL A 1 169 ? -12.885 64.360 10.315 1.00 56.52 158 VAL A N 1
ATOM 1131 C CA . VAL A 1 169 ? -14.023 64.235 9.407 1.00 51.68 158 VAL A CA 1
ATOM 1132 C C . VAL A 1 169 ? -15.239 63.703 10.153 1.00 53.49 158 VAL A C 1
ATOM 1133 O O . VAL A 1 169 ? -16.374 64.137 9.913 1.00 49.43 158 VAL A O 1
ATOM 1137 N N . GLU A 1 170 ? -15.018 62.765 11.082 1.00 51.20 159 GLU A N 1
ATOM 1138 C CA . GLU A 1 170 ? -16.129 62.133 11.794 1.00 49.98 159 GLU A CA 1
ATOM 1139 C C . GLU A 1 170 ? -16.995 63.141 12.544 1.00 48.62 159 GLU A C 1
ATOM 1140 O O . GLU A 1 170 ? -18.212 63.181 12.297 1.00 49.59 159 GLU A O 1
ATOM 1146 N N . PRO A 1 171 ? -16.464 63.978 13.447 1.00 53.45 160 PRO A N 1
ATOM 1147 C CA . PRO A 1 171 ? -17.336 64.983 14.076 1.00 48.53 160 PRO A CA 1
ATOM 1148 C C . PRO A 1 171 ? -17.775 66.078 13.122 1.00 47.54 160 PRO A C 1
ATOM 1149 O O . PRO A 1 171 ? -18.754 66.775 13.417 1.00 47.79 160 PRO A O 1
ATOM 1153 N N . LEU A 1 172 ? -17.095 66.246 11.985 1.00 50.06 161 LEU A N 1
ATOM 1154 C CA . LEU A 1 172 ? -17.538 67.222 10.994 1.00 46.81 161 LEU A CA 1
ATOM 1155 C C . LEU A 1 172 ? -18.738 66.709 10.209 1.00 47.01 161 LEU A C 1
ATOM 1156 O O . LEU A 1 172 ? -19.656 67.479 9.901 1.00 40.77 161 LEU A O 1
ATOM 1161 N N . SER A 1 173 ? -18.743 65.415 9.875 1.00 42.25 162 SER A N 1
ATOM 1162 C CA . SER A 1 173 ? -19.896 64.830 9.200 1.00 42.88 162 SER A CA 1
ATOM 1163 C C . SER A 1 173 ? -21.148 64.939 10.060 1.00 50.83 162 SER A C 1
ATOM 1164 O O . SER A 1 173 ? -22.251 65.157 9.545 1.00 49.83 162 SER A O 1
ATOM 1167 N N . VAL A 1 174 ? -20.994 64.788 11.377 1.00 50.84 163 VAL A N 1
ATOM 1168 C CA . VAL A 1 174 ? -22.115 64.991 12.289 1.00 45.27 163 VAL A CA 1
ATOM 1169 C C . VAL A 1 174 ? -22.717 66.374 12.084 1.00 47.29 163 VAL A C 1
ATOM 1170 O O . VAL A 1 174 ? -23.944 66.540 12.078 1.00 52.00 163 VAL A O 1
ATOM 1174 N N . GLY A 1 175 ? -21.866 67.383 11.885 1.00 49.32 164 GLY A N 1
ATOM 1175 C CA . GLY A 1 175 ? -22.358 68.725 11.630 1.00 46.30 164 GLY A CA 1
ATOM 1176 C C . GLY A 1 175 ? -22.888 68.921 10.227 1.00 46.04 164 GLY A C 1
ATOM 1177 O O . GLY A 1 175 ? -23.768 69.761 10.010 1.00 47.24 164 GLY A O 1
ATOM 1178 N N . VAL A 1 176 ? -22.368 68.166 9.259 1.00 48.06 165 VAL A N 1
ATOM 1179 C CA . VAL A 1 176 ? -22.888 68.250 7.896 1.00 48.61 165 VAL A CA 1
ATOM 1180 C C . VAL A 1 176 ? -24.296 67.673 7.835 1.00 44.74 165 VAL A C 1
ATOM 1181 O O . VAL A 1 176 ? -25.221 68.295 7.298 1.00 43.37 165 VAL A O 1
ATOM 1185 N N . HIS A 1 177 ? -24.477 66.477 8.398 1.00 47.48 166 HIS A N 1
ATOM 1186 C CA . HIS A 1 177 ? -25.795 65.855 8.464 1.00 49.29 166 HIS A CA 1
ATOM 1187 C C . HIS A 1 177 ? -26.811 66.770 9.134 1.00 50.68 166 HIS A C 1
ATOM 1188 O O . HIS A 1 177 ? -27.967 66.849 8.702 1.00 48.36 166 HIS A O 1
ATOM 1195 N N . ALA A 1 178 ? -26.390 67.477 10.186 1.00 46.19 167 ALA A N 1
ATOM 1196 C CA . ALA A 1 178 ? -27.307 68.329 10.937 1.00 43.51 167 ALA A CA 1
ATOM 1197 C C . ALA A 1 178 ? -27.719 69.554 10.130 1.00 45.74 167 ALA A C 1
ATOM 1198 O O . ALA A 1 178 ? -28.907 69.889 10.059 1.00 48.48 167 ALA A O 1
ATOM 1200 N N . SER A 1 179 ? -26.750 70.249 9.525 1.00 44.70 168 SER A N 1
ATOM 1201 C CA . SER A 1 179 ? -27.084 71.442 8.753 1.00 44.54 168 SER A CA 1
ATOM 1202 C C . SER A 1 179 ? -27.898 71.095 7.515 1.00 50.18 168 SER A C 1
ATOM 1203 O O . SER A 1 179 ? -28.695 71.918 7.047 1.00 49.68 168 SER A O 1
ATOM 1206 N N . LYS A 1 180 ? -27.711 69.889 6.975 1.00 48.27 169 LYS A N 1
ATOM 1207 C CA . LYS A 1 180 ? -28.547 69.431 5.872 1.00 42.31 169 LYS A CA 1
ATOM 1208 C C . LYS A 1 180 ? -29.986 69.219 6.330 1.00 44.38 169 LYS A C 1
ATOM 1209 O O . LYS A 1 180 ? -30.928 69.670 5.671 1.00 46.86 169 LYS A O 1
ATOM 1215 N N . LEU A 1 181 ? -30.173 68.538 7.466 1.00 44.98 170 LEU A N 1
ATOM 1216 C CA . LEU A 1 181 ? -31.514 68.380 8.025 1.00 40.71 170 LEU A CA 1
ATOM 1217 C C . LEU A 1 181 ? -32.173 69.732 8.257 1.00 45.89 170 LEU A C 1
ATOM 1218 O O . LEU A 1 181 ? -33.376 69.897 8.018 1.00 48.56 170 LEU A O 1
ATOM 1223 N N . GLY A 1 182 ? -31.401 70.712 8.718 1.00 43.30 171 GLY A N 1
ATOM 1224 C CA . GLY A 1 182 ? -31.887 72.064 8.878 1.00 48.01 171 GLY A CA 1
ATOM 1225 C C . GLY A 1 182 ? -31.963 72.865 7.605 1.00 51.44 171 GLY A C 1
ATOM 1226 O O . GLY A 1 182 ? -32.352 74.037 7.644 1.00 45.96 171 GLY A O 1
ATOM 1227 N N . SER A 1 183 ? -31.586 72.258 6.477 1.00 47.65 172 SER A N 1
ATOM 1228 C CA . SER A 1 183 ? -31.670 72.890 5.161 1.00 50.68 172 SER A CA 1
ATOM 1229 C C . SER A 1 183 ? -30.969 74.244 5.163 1.00 51.96 172 SER A C 1
ATOM 1230 O O . SER A 1 183 ? -31.492 75.247 4.673 1.00 58.51 172 SER A O 1
ATOM 1233 N N . VAL A 1 184 ? -29.774 74.270 5.751 1.00 52.02 173 VAL A N 1
ATOM 1234 C CA . VAL A 1 184 ? -29.020 75.514 5.863 1.00 54.15 173 VAL A CA 1
ATOM 1235 C C . VAL A 1 184 ? -28.626 75.964 4.463 1.00 51.80 173 VAL A C 1
ATOM 1236 O O . VAL A 1 184 ? -27.996 75.213 3.708 1.00 52.26 173 VAL A O 1
ATOM 1240 N N . ALA A 1 185 ? -29.008 77.188 4.106 1.00 50.83 174 ALA A N 1
ATOM 1241 C CA . ALA A 1 185 ? -28.789 77.707 2.765 1.00 55.93 174 ALA A CA 1
ATOM 1242 C C . ALA A 1 185 ? -28.266 79.133 2.848 1.00 53.80 174 ALA A C 1
ATOM 1243 O O . ALA A 1 185 ? -28.189 79.732 3.924 1.00 50.94 174 ALA A O 1
ATOM 1245 N N . PHE A 1 186 ? -27.910 79.671 1.683 1.00 51.20 175 PHE A N 1
ATOM 1246 C CA . PHE A 1 186 ? -27.358 81.015 1.587 1.00 47.75 175 PHE A CA 1
ATOM 1247 C C . PHE A 1 186 ? -28.251 82.033 2.288 1.00 50.74 175 PHE A C 1
ATOM 1248 O O . PHE A 1 186 ? -29.480 81.954 2.228 1.00 56.16 175 PHE A O 1
ATOM 1256 N N . GLY A 1 187 ? -27.619 82.992 2.961 1.00 50.18 176 GLY A N 1
ATOM 1257 C CA . GLY A 1 187 ? -28.336 84.058 3.628 1.00 48.72 176 GLY A CA 1
ATOM 1258 C C . GLY A 1 187 ? -29.025 83.677 4.917 1.00 46.63 176 GLY A C 1
ATOM 1259 O O . GLY A 1 187 ? -29.671 84.536 5.525 1.00 48.57 176 GLY A O 1
ATOM 1260 N N . ASP A 1 188 ? -28.912 82.426 5.355 1.00 52.01 177 ASP A N 1
ATOM 1261 C CA . ASP A 1 188 ? -29.533 81.999 6.599 1.00 52.42 177 ASP A CA 1
ATOM 1262 C C . ASP A 1 188 ? -28.822 82.612 7.803 1.00 55.83 177 ASP A C 1
ATOM 1263 O O . ASP A 1 188 ? -27.695 83.106 7.714 1.00 58.79 177 ASP A O 1
ATOM 1268 N N . TYR A 1 189 ? -29.502 82.566 8.945 1.00 58.72 178 TYR A N 1
ATOM 1269 C CA . TYR A 1 189 ? -28.958 83.021 10.220 1.00 52.29 178 TYR A CA 1
ATOM 1270 C C . TYR A 1 189 ? -29.063 81.867 11.211 1.00 56.17 178 TYR A C 1
ATOM 1271 O O . TYR A 1 189 ? -30.154 81.569 11.709 1.00 55.87 178 TYR A O 1
ATOM 1280 N N . VAL A 1 190 ? -27.932 81.226 11.500 1.00 58.94 179 VAL A N 1
ATOM 1281 C CA . VAL A 1 190 ? -27.888 79.992 12.277 1.00 50.40 179 VAL A CA 1
ATOM 1282 C C . VAL A 1 190 ? -27.331 80.274 13.666 1.00 48.11 179 VAL A C 1
ATOM 1283 O O . VAL A 1 190 ? -26.356 81.018 13.818 1.00 50.64 179 VAL A O 1
ATOM 1287 N N . ALA A 1 191 ? -27.950 79.665 14.678 1.00 58.37 180 ALA A N 1
ATOM 1288 C CA . ALA A 1 191 ? -27.486 79.729 16.063 1.00 49.43 180 ALA A CA 1
ATOM 1289 C C . ALA A 1 191 ? -27.089 78.323 16.499 1.00 41.86 180 ALA A C 1
ATOM 1290 O O . ALA A 1 191 ? -27.942 77.437 16.611 1.00 42.86 180 ALA A O 1
ATOM 1292 N N . VAL A 1 192 ? -25.796 78.119 16.733 1.00 44.58 181 VAL A N 1
ATOM 1293 C CA . VAL A 1 192 ? -25.263 76.841 17.190 1.00 43.13 181 VAL A CA 1
ATOM 1294 C C . VAL A 1 192 ? -25.043 76.923 18.692 1.00 50.30 181 VAL A C 1
ATOM 1295 O O . VAL A 1 192 ? -24.371 77.843 19.177 1.00 56.01 181 VAL A O 1
ATOM 1299 N N . PHE A 1 193 ? -25.603 75.966 19.431 1.00 49.00 182 PHE A N 1
ATOM 1300 C CA . PHE A 1 193 ? -25.494 75.930 20.885 1.00 46.88 182 PHE A CA 1
ATOM 1301 C C . PHE A 1 193 ? -24.449 74.897 21.283 1.00 50.73 182 PHE A C 1
ATOM 1302 O O . PHE A 1 193 ? -24.590 73.711 20.967 1.00 44.55 182 PHE A O 1
ATOM 1310 N N . GLY A 1 194 ? -23.408 75.352 21.976 1.00 51.67 183 GLY A N 1
ATOM 1311 C CA . GLY A 1 194 ? -22.326 74.478 22.377 1.00 51.09 183 GLY A CA 1
ATOM 1312 C C . GLY A 1 194 ? -21.078 74.713 21.555 1.00 53.17 183 GLY A C 1
ATOM 1313 O O . GLY A 1 194 ? -21.050 74.411 20.360 1.00 54.47 183 GLY A O 1
ATOM 1314 N N . ALA A 1 195 ? -20.038 75.262 22.182 1.00 55.06 184 ALA A N 1
ATOM 1315 C CA . ALA A 1 195 ? -18.790 75.576 21.500 1.00 49.49 184 ALA A CA 1
ATOM 1316 C C . ALA A 1 195 ? -17.754 74.468 21.652 1.00 44.94 184 ALA A C 1
ATOM 1317 O O . ALA A 1 195 ? -16.549 74.732 21.608 1.00 50.15 184 ALA A O 1
ATOM 1319 N N . GLY A 1 196 ? -18.201 73.231 21.832 1.00 44.35 185 GLY A N 1
ATOM 1320 C CA . GLY A 1 196 ? -17.306 72.103 21.866 1.00 43.97 185 GLY A CA 1
ATOM 1321 C C . GLY A 1 196 ? -16.870 71.724 20.469 1.00 51.23 185 GLY A C 1
ATOM 1322 O O . GLY A 1 196 ? -17.134 72.440 19.500 1.00 55.04 185 GLY A O 1
ATOM 1323 N N . PRO A 1 197 ? -16.191 70.584 20.337 1.00 52.18 186 PRO A N 1
ATOM 1324 C CA . PRO A 1 197 ? -15.739 70.159 18.998 1.00 51.32 186 PRO A CA 1
ATOM 1325 C C . PRO A 1 197 ? -16.870 70.042 17.991 1.00 51.94 186 PRO A C 1
ATOM 1326 O O . PRO A 1 197 ? -16.797 70.634 16.906 1.00 57.12 186 PRO A O 1
ATOM 1330 N N . VAL A 1 198 ? -17.918 69.286 18.321 1.00 53.05 187 VAL A N 1
ATOM 1331 C CA . VAL A 1 198 ? -19.031 69.103 17.392 1.00 50.85 187 VAL A CA 1
ATOM 1332 C C . VAL A 1 198 ? -19.700 70.440 17.100 1.00 46.74 187 VAL A C 1
ATOM 1333 O O . VAL A 1 198 ? -19.934 70.798 15.940 1.00 46.08 187 VAL A O 1
ATOM 1337 N N . GLY A 1 199 ? -20.002 71.207 18.149 1.00 49.49 188 GLY A N 1
ATOM 1338 C CA . GLY A 1 199 ? -20.636 72.498 17.953 1.00 39.73 188 GLY A CA 1
ATOM 1339 C C . GLY A 1 199 ? -19.771 73.480 17.190 1.00 48.16 188 GLY A C 1
ATOM 1340 O O . GLY A 1 199 ? -20.289 74.362 16.502 1.00 51.84 188 GLY A O 1
ATOM 1341 N N . LEU A 1 200 ? -18.448 73.347 17.298 1.00 51.16 189 LEU A N 1
ATOM 1342 C CA . LEU A 1 200 ? -17.561 74.213 16.527 1.00 48.69 189 LEU A CA 1
ATOM 1343 C C . LEU A 1 200 ? -17.590 73.839 15.051 1.00 51.57 189 LEU A C 1
ATOM 1344 O O . LEU A 1 200 ? -17.750 74.704 14.182 1.00 51.42 189 LEU A O 1
ATOM 1349 N N . LEU A 1 201 ? -17.437 72.546 14.753 1.00 48.42 190 LEU A N 1
ATOM 1350 C CA . LEU A 1 201 ? -17.475 72.091 13.368 1.00 46.82 190 LEU A CA 1
ATOM 1351 C C . LEU A 1 201 ? -18.833 72.361 12.735 1.00 48.17 190 LEU A C 1
ATOM 1352 O O . LEU A 1 201 ? -18.916 72.696 11.548 1.00 50.90 190 LEU A O 1
ATOM 1357 N N . ALA A 1 202 ? -19.909 72.223 13.515 1.00 50.54 191 ALA A N 1
ATOM 1358 C CA . ALA A 1 202 ? -21.245 72.508 13.000 1.00 46.46 191 ALA A CA 1
ATOM 1359 C C . ALA A 1 202 ? -21.372 73.963 12.572 1.00 46.92 191 ALA A C 1
ATOM 1360 O O . ALA A 1 202 ? -21.955 74.261 11.523 1.00 46.97 191 ALA A O 1
ATOM 1362 N N . ALA A 1 203 ? -20.831 74.885 13.374 1.00 49.41 192 ALA A N 1
ATOM 1363 C CA . ALA A 1 203 ? -20.827 76.293 12.988 1.00 48.18 192 ALA A CA 1
ATOM 1364 C C . ALA A 1 203 ? -19.991 76.515 11.735 1.00 50.24 192 ALA A C 1
ATOM 1365 O O . ALA A 1 203 ? -20.342 77.338 10.880 1.00 46.96 192 ALA A O 1
ATOM 1367 N N . ALA A 1 204 ? -18.878 75.789 11.610 1.00 50.22 193 ALA A N 1
ATOM 1368 C CA . ALA A 1 204 ? -18.051 75.905 10.416 1.00 48.89 193 ALA A CA 1
ATOM 1369 C C . ALA A 1 204 ? -18.806 75.461 9.172 1.00 53.26 193 ALA A C 1
ATOM 1370 O O . ALA A 1 204 ? -18.606 76.026 8.091 1.00 57.42 193 ALA A O 1
ATOM 1372 N N . VAL A 1 205 ? -19.676 74.459 9.303 1.00 48.67 194 VAL A N 1
ATOM 1373 C CA . VAL A 1 205 ? -20.467 74.009 8.162 1.00 46.45 194 VAL A CA 1
ATOM 1374 C C . VAL A 1 205 ? -21.491 75.070 7.773 1.00 46.25 194 VAL A C 1
ATOM 1375 O O . VAL A 1 205 ? -21.614 75.431 6.598 1.00 43.79 194 VAL A O 1
ATOM 1379 N N . ALA A 1 206 ? -22.234 75.590 8.754 1.00 44.94 195 ALA A N 1
ATOM 1380 C CA . ALA A 1 206 ? -23.254 76.594 8.464 1.00 46.74 195 ALA A CA 1
ATOM 1381 C C . ALA A 1 206 ? -22.662 77.784 7.717 1.00 52.79 195 ALA A C 1
ATOM 1382 O O . ALA A 1 206 ? -23.193 78.213 6.685 1.00 50.39 195 ALA A O 1
ATOM 1384 N N . LYS A 1 207 ? -21.548 78.326 8.220 1.00 58.84 196 LYS A N 1
ATOM 1385 C CA . LYS A 1 207 ? -20.888 79.433 7.534 1.00 55.48 196 LYS A CA 1
ATOM 1386 C C . LYS A 1 207 ? -20.392 79.011 6.156 1.00 49.17 196 LYS A C 1
ATOM 1387 O O . LYS A 1 207 ? -20.516 79.767 5.186 1.00 51.12 196 LYS A O 1
ATOM 1393 N N . THR A 1 208 ? -19.836 77.800 6.051 1.00 48.66 197 THR A N 1
ATOM 1394 C CA . THR A 1 208 ? -19.379 77.288 4.760 1.00 47.59 197 THR A CA 1
ATOM 1395 C C . THR A 1 208 ? -20.527 77.208 3.761 1.00 44.67 197 THR A C 1
ATOM 1396 O O . THR A 1 208 ? -20.396 77.633 2.608 1.00 54.48 197 THR A O 1
ATOM 1400 N N . PHE A 1 209 ? -21.669 76.677 4.191 1.00 50.58 198 PHE A N 1
ATOM 1401 C CA . PHE A 1 209 ? -22.837 76.538 3.329 1.00 46.64 198 PHE A CA 1
ATOM 1402 C C . PHE A 1 209 ? -23.456 77.875 2.938 1.00 48.98 198 PHE A C 1
ATOM 1403 O O . PHE A 1 209 ? -24.436 77.884 2.183 1.00 52.99 198 PHE A O 1
ATOM 1411 N N . GLY A 1 210 ? -22.929 78.989 3.422 1.00 44.05 199 GLY A N 1
ATOM 1412 C CA . GLY A 1 210 ? -23.346 80.297 2.981 1.00 47.31 199 GLY A CA 1
ATOM 1413 C C . GLY A 1 210 ? -24.201 81.100 3.938 1.00 52.24 199 GLY A C 1
ATOM 1414 O O . GLY A 1 210 ? -24.848 82.059 3.497 1.00 53.32 199 GLY A O 1
ATOM 1415 N N . ALA A 1 211 ? -24.226 80.753 5.221 1.00 51.01 200 ALA A N 1
ATOM 1416 C CA . ALA A 1 211 ? -25.046 81.495 6.166 1.00 48.35 200 ALA A CA 1
ATOM 1417 C C . ALA A 1 211 ? -24.512 82.911 6.319 1.00 51.24 200 ALA A C 1
ATOM 1418 O O . ALA A 1 211 ? -23.302 83.119 6.457 1.00 56.28 200 ALA A O 1
ATOM 1420 N N . LYS A 1 212 ? -25.416 83.892 6.273 1.00 50.16 201 LYS A N 1
ATOM 14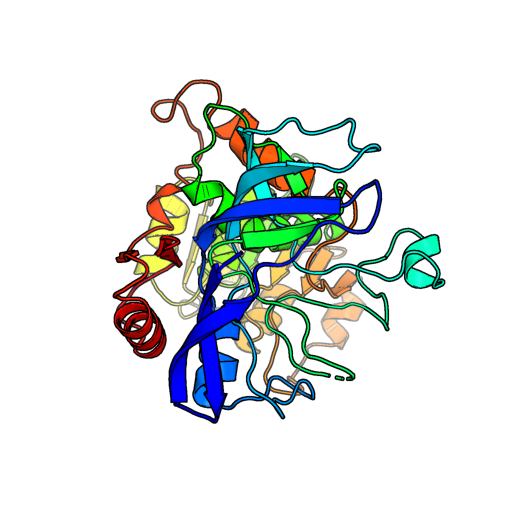21 C CA . LYS A 1 212 ? -25.003 85.276 6.470 1.00 58.33 201 LYS A CA 1
ATOM 1422 C C . LYS A 1 212 ? -24.551 85.517 7.903 1.00 56.79 201 LYS A C 1
ATOM 1423 O O . LYS A 1 212 ? -23.676 86.356 8.142 1.00 64.83 201 LYS A O 1
ATOM 1429 N N . GLY A 1 213 ? -25.124 84.790 8.859 1.00 58.32 202 GLY A N 1
ATOM 1430 C CA . GLY A 1 213 ? -24.720 84.891 10.248 1.00 52.90 202 GLY A CA 1
ATOM 1431 C C . GLY A 1 213 ? -24.677 83.548 10.950 1.00 53.08 202 GLY A C 1
ATOM 1432 O O . GLY A 1 213 ? -25.595 82.734 10.813 1.00 52.90 202 GLY A O 1
ATOM 1433 N N . VAL A 1 214 ? -23.605 83.299 11.697 1.00 52.58 203 VAL A N 1
ATOM 1434 C CA . VAL A 1 214 ? -23.445 82.078 12.481 1.00 51.84 203 VAL A CA 1
ATOM 1435 C C . VAL A 1 214 ? -23.021 82.512 13.879 1.00 50.78 203 VAL A C 1
ATOM 1436 O O . VAL A 1 214 ? -21.840 82.790 14.117 1.00 51.54 203 VAL A O 1
ATOM 1440 N N . ILE A 1 215 ? -23.976 82.582 14.803 1.00 49.49 204 ILE A N 1
ATOM 1441 C CA . ILE A 1 215 ? -23.685 82.919 16.192 1.00 49.06 204 ILE A CA 1
ATOM 1442 C C . ILE A 1 215 ? -23.536 81.629 16.988 1.00 46.99 204 ILE A C 1
ATOM 1443 O O . ILE A 1 215 ? -24.368 80.720 16.885 1.00 52.48 204 ILE A O 1
ATOM 1448 N N . VAL A 1 216 ? -22.457 81.528 17.756 1.00 47.86 205 VAL A N 1
ATOM 1449 C CA . VAL A 1 216 ? -22.200 80.367 18.599 1.00 46.10 205 VAL A CA 1
ATOM 1450 C C . VAL A 1 216 ? -22.470 80.759 20.043 1.00 48.09 205 VAL A C 1
ATOM 1451 O O . VAL A 1 216 ? -22.072 81.843 20.488 1.00 48.06 205 VAL A O 1
ATOM 1455 N N . VAL A 1 217 ? -23.164 79.883 20.766 1.00 48.04 206 VAL A N 1
ATOM 1456 C CA . VAL A 1 217 ? -23.598 80.143 22.132 1.00 48.51 206 VAL A CA 1
ATOM 1457 C C . VAL A 1 217 ? -23.044 79.052 23.034 1.00 48.72 206 VAL A C 1
ATOM 1458 O O . VAL A 1 217 ? -23.151 77.862 22.713 1.00 48.22 206 VAL A O 1
ATOM 1462 N N . ASP A 1 218 ? -22.446 79.460 24.148 1.00 47.51 207 ASP A N 1
ATOM 1463 C CA . ASP A 1 218 ? -22.016 78.570 25.227 1.00 47.84 207 ASP A CA 1
ATOM 1464 C C . ASP A 1 218 ? -21.716 79.447 26.440 1.00 56.35 207 ASP A C 1
ATOM 1465 O O . ASP A 1 218 ? -22.009 80.649 26.441 1.00 54.65 207 ASP A O 1
ATOM 1470 N N . ILE A 1 219 ? -21.134 78.847 27.480 1.00 58.46 208 ILE A N 1
ATOM 1471 C CA . ILE A 1 219 ? -20.769 79.577 28.692 1.00 59.84 208 ILE A CA 1
ATOM 1472 C C . ILE A 1 219 ? -19.265 79.713 28.874 1.00 56.39 208 ILE A C 1
ATOM 1473 O O . ILE A 1 219 ? -18.833 80.399 29.815 1.00 57.53 208 ILE A O 1
ATOM 1478 N N . PHE A 1 220 ? -18.457 79.089 28.022 1.00 55.62 209 PHE A N 1
ATOM 1479 C CA . PHE A 1 220 ? -17.004 79.197 28.097 1.00 55.77 209 PHE A CA 1
ATOM 1480 C C . PHE A 1 220 ? -16.549 80.322 27.172 1.00 58.12 209 PHE A C 1
ATOM 1481 O O . PHE A 1 220 ? -16.699 80.227 25.950 1.00 63.06 209 PHE A O 1
ATOM 1489 N N . ASP A 1 221 ? -15.985 81.385 27.752 1.00 59.54 210 ASP A N 1
ATOM 1490 C CA . ASP A 1 221 ? -15.451 82.473 26.937 1.00 56.58 210 ASP A CA 1
ATOM 1491 C C . ASP A 1 221 ? -14.259 82.018 26.102 1.00 59.98 210 ASP A C 1
ATOM 1492 O O . ASP A 1 221 ? -14.054 82.518 24.991 1.00 57.66 210 ASP A O 1
ATOM 1497 N N . ASN A 1 222 ? -13.461 81.081 26.619 1.00 61.06 211 ASN A N 1
ATOM 1498 C CA . ASN A 1 222 ? -12.344 80.553 25.843 1.00 56.28 211 ASN A CA 1
ATOM 1499 C C . ASN A 1 222 ? -12.841 79.901 24.561 1.00 55.84 211 ASN A C 1
ATOM 1500 O O . ASN A 1 222 ? -12.310 80.151 23.472 1.00 54.03 211 ASN A O 1
ATOM 1505 N N . LYS A 1 223 ? -13.880 79.074 24.673 1.00 60.44 212 LYS A N 1
ATOM 1506 C CA . LYS A 1 223 ? -14.390 78.353 23.513 1.00 60.73 212 LYS A CA 1
ATOM 1507 C C . LYS A 1 223 ? -15.070 79.298 22.528 1.00 58.51 212 LYS A C 1
ATOM 1508 O O . LYS A 1 223 ? -14.976 79.105 21.310 1.00 53.70 212 LYS A O 1
ATOM 1514 N N . LEU A 1 224 ? -15.752 80.328 23.033 1.00 52.46 213 LEU A N 1
ATOM 1515 C CA . LEU A 1 224 ? -16.393 81.290 22.142 1.00 51.38 213 LEU A CA 1
ATOM 1516 C C . LEU A 1 224 ? -15.362 82.091 21.359 1.00 54.35 213 LEU A C 1
ATOM 1517 O O . LEU A 1 224 ? -15.550 82.355 20.166 1.00 57.00 213 LEU A O 1
ATOM 1522 N N . LYS A 1 225 ? -14.265 82.486 22.012 1.00 59.52 214 LYS A N 1
ATOM 1523 C CA . LYS A 1 225 ? -13.209 83.212 21.314 1.00 53.17 214 LYS A CA 1
ATOM 1524 C C . LYS A 1 225 ? -12.594 82.367 20.208 1.00 54.75 214 LYS A C 1
ATOM 1525 O O . LYS A 1 225 ? -12.212 82.898 19.160 1.00 54.67 214 LYS A O 1
ATOM 1527 N N . MET A 1 226 ? -12.508 81.052 20.412 1.00 54.27 215 MET A N 1
ATOM 1528 C CA . MET A 1 226 ? -11.943 80.183 19.386 1.00 51.62 215 MET A CA 1
ATOM 1529 C C . MET A 1 226 ? -12.880 80.066 18.192 1.00 57.06 215 MET A C 1
ATOM 1530 O O . MET A 1 226 ? -12.429 80.054 17.041 1.00 54.66 215 MET A O 1
ATOM 1535 N N . ALA A 1 227 ? -14.186 79.964 18.450 1.00 56.25 216 ALA A N 1
ATOM 1536 C CA . ALA A 1 227 ? -15.163 79.979 17.369 1.00 51.15 216 ALA A CA 1
ATOM 1537 C C . ALA A 1 227 ? -14.948 81.184 16.468 1.00 53.65 216 ALA A C 1
ATOM 1538 O O . ALA A 1 227 ? -14.858 81.055 15.242 1.00 55.93 216 ALA A O 1
ATOM 1540 N N . LYS A 1 228 ? -14.839 82.370 17.070 1.00 53.00 217 LYS A N 1
ATOM 1541 C CA . LYS A 1 228 ? -14.638 83.588 16.296 1.00 53.89 217 LYS A CA 1
ATOM 1542 C C . LYS A 1 228 ? -13.244 83.642 15.679 1.00 58.05 217 LYS A C 1
ATOM 1543 O O . LYS A 1 228 ? -13.065 84.226 14.604 1.00 59.95 217 LYS A O 1
ATOM 1549 N N . ASP A 1 229 ? -12.252 83.027 16.327 1.00 56.50 218 ASP A N 1
ATOM 1550 C CA . ASP A 1 229 ? -10.875 83.139 15.856 1.00 56.83 218 ASP A CA 1
ATOM 1551 C C . ASP A 1 229 ? -10.633 82.299 14.613 1.00 53.51 218 ASP A C 1
ATOM 1552 O O . ASP A 1 229 ? -10.055 82.788 13.637 1.00 62.58 218 ASP A O 1
ATOM 1557 N N . ILE A 1 230 ? -11.065 81.034 14.624 1.00 54.60 219 ILE A N 1
ATOM 1558 C CA . ILE A 1 230 ? -10.973 80.225 13.411 1.00 57.03 219 ILE A CA 1
ATOM 1559 C C . ILE A 1 230 ? -11.922 80.688 12.318 1.00 57.45 219 ILE A C 1
ATOM 1560 O O . ILE A 1 230 ? -11.858 80.160 11.206 1.00 54.51 219 ILE A O 1
ATOM 1565 N N . GLY A 1 231 ? -12.783 81.667 12.581 1.00 60.09 220 GLY A N 1
ATOM 1566 C CA . GLY A 1 231 ? -13.633 82.192 11.537 1.00 56.29 220 GLY A CA 1
ATOM 1567 C C . GLY A 1 231 ? -14.877 81.389 11.246 1.00 59.90 220 GLY A C 1
ATOM 1568 O O . GLY A 1 231 ? -15.565 81.684 10.263 1.00 67.07 220 GLY A O 1
ATOM 1569 N N . ALA A 1 232 ? -15.196 80.389 12.068 1.00 63.68 221 ALA A N 1
ATOM 1570 C CA . ALA A 1 232 ? -16.414 79.610 11.881 1.00 59.96 221 ALA A CA 1
ATOM 1571 C C . ALA A 1 232 ? -17.661 80.344 12.354 1.00 54.80 221 ALA A C 1
ATOM 1572 O O . ALA A 1 232 ? -18.769 79.985 11.941 1.00 58.61 221 ALA A O 1
ATOM 1574 N N . ALA A 1 233 ? -17.506 81.362 13.196 1.00 49.13 222 ALA A N 1
ATOM 1575 C CA . ALA A 1 233 ? -18.629 82.097 13.753 1.00 48.14 222 ALA A CA 1
ATOM 1576 C C . ALA A 1 233 ? -18.463 83.583 13.486 1.00 49.01 222 ALA A C 1
ATOM 1577 O O . ALA A 1 233 ? -17.379 84.142 13.675 1.00 51.35 222 ALA A O 1
ATOM 1579 N N . THR A 1 234 ? -19.547 84.218 13.051 1.00 47.74 223 THR A N 1
ATOM 1580 C CA . THR A 1 234 ? -19.556 85.663 12.887 1.00 49.84 223 THR A CA 1
ATOM 1581 C C . THR A 1 234 ? -19.882 86.381 14.186 1.00 54.93 223 THR A C 1
ATOM 1582 O O . THR A 1 234 ? -19.401 87.498 14.408 1.00 60.63 223 THR A O 1
ATOM 1586 N N . HIS A 1 235 ? -20.682 85.763 15.050 1.00 55.27 224 HIS A N 1
ATOM 1587 C CA . HIS A 1 235 ? -21.030 86.325 16.344 1.00 51.39 224 HIS A CA 1
ATOM 1588 C C . HIS A 1 235 ? -20.885 85.249 17.409 1.00 51.14 224 HIS A C 1
ATOM 1589 O O . HIS A 1 235 ? -20.810 84.055 17.109 1.00 50.10 224 HIS A O 1
ATOM 1596 N N . THR A 1 236 ? -20.830 85.691 18.664 1.00 54.73 225 THR A N 1
ATOM 1597 C CA . THR A 1 236 ? -20.804 84.796 19.813 1.00 49.06 225 THR A CA 1
ATOM 1598 C C . THR A 1 236 ? -21.719 85.359 20.892 1.00 51.74 225 THR A C 1
ATOM 1599 O O . THR A 1 236 ? -22.057 86.545 20.888 1.00 51.05 225 THR A O 1
ATOM 1603 N N . PHE A 1 237 ? -22.123 84.490 21.818 1.00 57.26 226 PHE A N 1
ATOM 1604 C CA . PHE A 1 237 ? -22.984 84.894 22.924 1.00 52.25 226 PHE A CA 1
ATOM 1605 C C . PHE A 1 237 ? -22.762 83.962 24.105 1.00 57.03 226 PHE A C 1
ATOM 1606 O O . PHE A 1 237 ? -22.839 82.739 23.954 1.00 55.73 226 PHE A O 1
ATOM 1614 N N . ASN A 1 238 ? -22.483 84.540 25.272 1.00 61.60 227 ASN A N 1
ATOM 1615 C CA . ASN A 1 238 ? -22.358 83.772 26.505 1.00 60.61 227 ASN A CA 1
ATOM 1616 C C . ASN A 1 238 ? -23.717 83.726 27.190 1.00 60.53 227 ASN A C 1
ATOM 1617 O O . ASN A 1 238 ? -24.278 84.770 27.540 1.00 58.94 227 ASN A O 1
ATOM 1622 N N . SER A 1 239 ? -24.239 82.518 27.388 1.00 62.08 228 SER A N 1
ATOM 1623 C CA . SER A 1 239 ? -25.627 82.331 27.788 1.00 60.49 228 SER A CA 1
ATOM 1624 C C . SER A 1 239 ? -25.892 82.632 29.259 1.00 71.38 228 SER A C 1
ATOM 1625 O O . SER A 1 239 ? -27.029 82.452 29.708 1.00 79.24 228 SER A O 1
ATOM 1628 N N . LYS A 1 240 ? -24.899 83.078 30.025 1.00 72.40 229 LYS A N 1
ATOM 1629 C CA . LYS A 1 240 ? -25.176 83.613 31.352 1.00 66.90 229 LYS A CA 1
ATOM 1630 C C . LYS A 1 240 ? -25.447 85.112 31.324 1.00 74.29 229 LYS A C 1
ATOM 1631 O O . LYS A 1 240 ? -25.752 85.696 32.370 1.00 70.04 229 LYS A O 1
ATOM 1637 N N . THR A 1 241 ? -25.347 85.742 30.149 1.00 77.49 230 THR A N 1
ATOM 1638 C CA . THR A 1 241 ? -25.657 87.163 30.025 1.00 77.21 230 THR A CA 1
ATOM 1639 C C . THR A 1 241 ? -27.153 87.412 30.143 1.00 82.91 230 THR A C 1
ATOM 1640 O O . THR A 1 241 ? -27.582 88.367 30.802 1.00 88.06 230 THR A O 1
ATOM 1644 N N . GLY A 1 242 ? -27.959 86.570 29.509 1.00 77.26 231 GLY A N 1
ATOM 1645 C CA . GLY A 1 242 ? -29.396 86.774 29.556 1.00 76.29 231 GLY A CA 1
ATOM 1646 C C . GLY A 1 242 ? -30.126 85.761 28.711 1.00 78.01 231 GLY A C 1
ATOM 1647 O O . GLY A 1 242 ? -29.667 84.627 28.536 1.00 81.66 231 GLY A O 1
ATOM 1648 N N . GLY A 1 243 ? -31.266 86.188 28.190 1.00 75.62 232 GLY A N 1
ATOM 1649 C CA . GLY A 1 243 ? -32.186 85.339 27.459 1.00 70.23 232 GLY A CA 1
ATOM 1650 C C . GLY A 1 243 ? -32.146 85.587 25.966 1.00 63.76 232 GLY A C 1
ATOM 1651 O O . GLY A 1 243 ? -31.084 85.830 25.382 1.00 67.64 232 GLY A O 1
ATOM 1652 N N . SER A 1 244 ? -33.323 85.536 25.340 1.00 63.54 233 SER A N 1
ATOM 1653 C CA . SER A 1 244 ? -33.384 85.544 23.882 1.00 62.31 233 SER A CA 1
ATOM 1654 C C . SER A 1 244 ? -33.048 86.915 23.309 1.00 61.98 233 SER A C 1
ATOM 1655 O O . SER A 1 244 ? -32.368 87.012 22.280 1.00 62.03 233 SER A O 1
ATOM 1658 N N . GLU A 1 245 ? -33.508 87.987 23.958 1.00 63.93 234 GLU A N 1
ATOM 1659 C CA . GLU A 1 245 ? -33.300 89.323 23.410 1.00 68.78 234 GLU A CA 1
ATOM 1660 C C . GLU A 1 245 ? -31.817 89.669 23.334 1.00 69.82 234 GLU A C 1
ATOM 1661 O O . GLU A 1 245 ? -31.355 90.239 22.337 1.00 64.03 234 GLU A O 1
ATOM 1667 N N . GLU A 1 246 ? -31.050 89.316 24.370 1.00 69.27 235 GLU A N 1
ATOM 1668 C CA . GLU A 1 246 ? -29.613 89.571 24.347 1.00 64.92 235 GLU A CA 1
ATOM 1669 C C . GLU A 1 246 ? -28.916 88.720 23.291 1.00 64.70 235 GLU A C 1
ATOM 1670 O O . GLU A 1 246 ? -27.987 89.191 22.623 1.00 62.29 235 GLU A O 1
ATOM 1676 N N . LEU A 1 247 ? -29.345 87.464 23.132 1.00 61.55 236 LEU A N 1
ATOM 1677 C CA . LEU A 1 247 ? -28.806 86.626 22.064 1.00 61.71 236 LEU A CA 1
ATOM 1678 C C . LEU A 1 247 ? -29.049 87.260 20.700 1.00 63.02 236 LEU A C 1
ATOM 1679 O O . LEU A 1 247 ? -28.186 87.204 19.816 1.00 57.18 236 LEU A O 1
ATOM 1684 N N . ILE A 1 248 ? -30.226 87.861 20.511 1.00 65.35 237 ILE A N 1
ATOM 1685 C CA . ILE A 1 248 ? -30.514 88.565 19.268 1.00 58.34 237 ILE A CA 1
ATOM 1686 C C . ILE A 1 248 ? -29.639 89.805 19.149 1.00 60.75 237 ILE A C 1
ATOM 1687 O O . ILE A 1 248 ? -29.074 90.085 18.083 1.00 56.66 237 ILE A O 1
ATOM 1692 N N . LYS A 1 249 ? -29.505 90.560 20.243 1.00 64.16 238 LYS A N 1
ATOM 1693 C CA . LYS A 1 249 ? -28.650 91.744 20.233 1.00 61.85 238 LYS A CA 1
ATOM 1694 C C . LYS A 1 249 ? -27.200 91.374 19.945 1.00 54.73 238 LYS A C 1
ATOM 1695 O O . LYS A 1 249 ? -26.516 92.065 19.181 1.00 52.73 238 LYS A O 1
ATOM 1697 N N . ALA A 1 250 ? -26.718 90.278 20.538 1.00 54.75 239 ALA A N 1
ATOM 1698 C CA . ALA A 1 250 ? -25.372 89.795 20.246 1.00 52.64 239 ALA A CA 1
ATOM 1699 C C . ALA A 1 250 ? -25.218 89.365 18.797 1.00 59.53 239 ALA A C 1
ATOM 1700 O O . ALA A 1 250 ? -24.090 89.293 18.298 1.00 64.52 239 ALA A O 1
ATOM 1702 N N . PHE A 1 251 ? -26.322 89.070 18.119 1.00 62.99 240 PHE A N 1
ATOM 1703 C CA . PHE A 1 251 ? -26.321 88.636 16.733 1.00 57.82 240 PHE A CA 1
ATOM 1704 C C . PHE A 1 251 ? -26.481 89.803 15.766 1.00 57.41 240 PHE A C 1
ATOM 1705 O O . PHE A 1 251 ? -26.751 89.582 14.582 1.00 60.07 240 PHE A O 1
ATOM 1713 N N . GLY A 1 252 ? -26.320 91.035 16.242 1.00 53.60 241 GLY A N 1
ATOM 1714 C CA . GLY A 1 252 ? -26.562 92.192 15.411 1.00 54.86 241 GLY A CA 1
ATOM 1715 C C . GLY A 1 252 ? -28.020 92.481 15.153 1.00 58.60 241 GLY A C 1
ATOM 1716 O O . GLY A 1 252 ? -28.347 93.113 14.143 1.00 60.02 241 GLY A O 1
ATOM 1717 N N . GLY A 1 253 ? -28.914 92.041 16.039 1.00 59.88 242 GLY A N 1
ATOM 1718 C CA . GLY A 1 253 ? -30.338 92.172 15.827 1.00 60.27 242 GLY A CA 1
ATOM 1719 C C . GLY A 1 253 ? -30.949 91.126 14.922 1.00 61.92 242 GLY A C 1
ATOM 1720 O O . GLY A 1 253 ? -32.177 90.972 14.919 1.00 62.26 242 GLY A O 1
ATOM 1721 N N . ASN A 1 254 ? -30.134 90.404 14.152 1.00 61.22 243 ASN A N 1
ATOM 1722 C CA . ASN A 1 254 ? -30.644 89.341 13.296 1.00 56.10 243 ASN A CA 1
ATOM 1723 C C . ASN A 1 254 ? -31.250 88.227 14.141 1.00 61.24 243 ASN A C 1
ATOM 1724 O O . ASN A 1 254 ? -30.630 87.742 15.092 1.00 57.72 243 ASN A O 1
ATOM 1729 N N . VAL A 1 255 ? -32.469 87.827 13.793 1.00 57.50 244 VAL A N 1
ATOM 1730 C CA . VAL A 1 255 ? -33.170 86.769 14.515 1.00 54.47 244 VAL A CA 1
ATOM 1731 C C . VAL A 1 255 ? -32.801 85.435 13.876 1.00 50.57 244 VAL A C 1
ATOM 1732 O O . VAL A 1 255 ? -32.782 85.326 12.643 1.00 49.58 244 VAL A O 1
ATOM 1736 N N . PRO A 1 256 ? -32.482 84.409 14.665 1.00 53.32 245 PRO A N 1
ATOM 1737 C CA . PRO A 1 256 ? -31.981 83.157 14.084 1.00 47.83 245 PRO A CA 1
ATOM 1738 C C . PRO A 1 256 ? -33.021 82.451 13.223 1.00 50.27 245 PRO A C 1
ATOM 1739 O O . PRO A 1 256 ? -34.215 82.436 13.529 1.00 48.14 245 PRO A O 1
ATOM 1743 N N . ASN A 1 257 ? -32.536 81.853 12.138 1.00 56.67 246 ASN A N 1
ATOM 1744 C CA . ASN A 1 257 ? -33.323 81.105 11.167 1.00 50.81 246 ASN A CA 1
ATOM 1745 C C . ASN A 1 257 ? -33.277 79.605 11.417 1.00 49.29 246 ASN A C 1
ATOM 1746 O O . ASN A 1 257 ? -34.305 78.929 11.327 1.00 39.02 246 ASN A O 1
ATOM 1751 N N . VAL A 1 258 ? -32.089 79.080 11.710 1.00 50.24 247 VAL A N 1
ATOM 1752 C CA . VAL A 1 258 ? -31.878 77.689 12.081 1.00 46.85 247 VAL A CA 1
ATOM 1753 C C . VAL A 1 258 ? -31.191 77.667 13.438 1.00 53.70 247 VAL A C 1
ATOM 1754 O O . VAL A 1 258 ? -30.362 78.532 13.736 1.00 53.91 247 VAL A O 1
ATOM 1758 N N . VAL A 1 259 ? -31.550 76.691 14.266 1.00 53.50 248 VAL A N 1
ATOM 1759 C CA . VAL A 1 259 ? -30.908 76.473 15.555 1.00 42.04 248 VAL A CA 1
ATOM 1760 C C . VAL A 1 259 ? -30.278 75.090 15.529 1.00 45.08 248 VAL A C 1
ATOM 1761 O O . VAL A 1 259 ? -30.972 74.091 15.302 1.00 45.86 248 VAL A O 1
ATOM 1765 N N . LEU A 1 260 ? -28.968 75.030 15.742 1.00 43.53 249 LEU A N 1
ATOM 1766 C CA . LEU A 1 260 ? -28.237 73.767 15.790 1.00 44.06 249 LEU A CA 1
ATOM 1767 C C . LEU A 1 260 ? -27.895 73.499 17.250 1.00 43.17 249 LEU A C 1
ATOM 1768 O O . LEU A 1 260 ? -26.983 74.116 17.807 1.00 47.39 249 LEU A O 1
ATOM 1773 N N . GLU A 1 261 ? -28.628 72.575 17.864 1.00 43.70 250 GLU A N 1
ATOM 1774 C CA . GLU A 1 261 ? -28.537 72.324 19.299 1.00 46.76 250 GLU A CA 1
ATOM 1775 C C . GLU A 1 261 ? -27.547 71.190 19.532 1.00 45.25 250 GLU A C 1
ATOM 1776 O O . GLU A 1 261 ? -27.884 70.014 19.383 1.00 46.59 250 GLU A O 1
ATOM 1782 N N . CYS A 1 262 ? -26.317 71.546 19.901 1.00 49.41 251 CYS A N 1
ATOM 1783 C CA . CYS A 1 262 ? -25.240 70.584 20.085 1.00 52.11 251 CYS A CA 1
ATOM 1784 C C . CYS A 1 262 ? -24.937 70.321 21.548 1.00 51.07 251 CYS A C 1
ATOM 1785 O O . CYS A 1 262 ? -23.918 69.696 21.863 1.00 53.87 251 CYS A O 1
ATOM 1788 N N . THR A 1 263 ? -25.798 70.775 22.445 1.00 48.83 252 THR A N 1
ATOM 1789 C CA . THR A 1 263 ? -25.513 70.773 23.870 1.00 52.68 252 THR A CA 1
ATOM 1790 C C . THR A 1 263 ? -26.283 69.711 24.636 1.00 58.08 252 THR A C 1
ATOM 1791 O O . THR A 1 263 ? -25.693 68.996 25.448 1.00 54.94 252 THR A O 1
ATOM 1795 N N . GLY A 1 264 ? -27.581 69.569 24.376 1.00 60.31 253 GLY A N 1
ATOM 1796 C CA . GLY A 1 264 ? -28.393 68.618 25.101 1.00 55.24 253 GLY A CA 1
ATOM 1797 C C . GLY A 1 264 ? -28.842 69.076 26.468 1.00 53.31 253 GLY A C 1
ATOM 1798 O O . GLY A 1 264 ? -29.386 68.265 27.224 1.00 59.88 253 GLY A O 1
ATOM 1799 N N . ALA A 1 265 ? -28.634 70.344 26.812 1.00 48.98 254 ALA A N 1
ATOM 1800 C CA . ALA A 1 265 ? -29.018 70.874 28.110 1.00 49.44 254 ALA A CA 1
ATOM 1801 C C . ALA A 1 265 ? -30.269 71.731 27.987 1.00 51.73 254 ALA A C 1
ATOM 1802 O O . ALA A 1 265 ? -30.488 72.396 26.972 1.00 52.36 254 ALA A O 1
ATOM 1804 N N . GLU A 1 266 ? -31.087 71.709 29.042 1.00 54.93 255 GLU A N 1
ATOM 1805 C CA . GLU A 1 266 ? -32.328 72.484 29.056 1.00 49.46 255 GLU A CA 1
ATOM 1806 C C . GLU A 1 266 ? -32.120 73.971 28.801 1.00 55.37 255 GLU A C 1
ATOM 1807 O O . GLU A 1 266 ? -32.801 74.517 27.918 1.00 52.84 255 GLU A O 1
ATOM 1813 N N . PRO A 1 267 ? -31.234 74.682 29.515 1.00 59.65 256 PRO A N 1
ATOM 1814 C CA . PRO A 1 267 ? -31.139 76.135 29.290 1.00 58.21 256 PRO A CA 1
ATOM 1815 C C . PRO A 1 267 ? -30.836 76.503 27.849 1.00 51.42 256 PRO A C 1
ATOM 1816 O O . PRO A 1 267 ? -31.289 77.555 27.381 1.00 54.30 256 PRO A O 1
ATOM 1820 N N . CYS A 1 268 ? -30.102 75.658 27.125 1.00 49.67 257 CYS A N 1
ATOM 1821 C CA . CYS A 1 268 ? -29.811 75.944 25.725 1.00 49.74 257 CYS A CA 1
ATOM 1822 C C . CYS A 1 268 ? -31.000 75.628 24.827 1.00 49.08 257 CYS A C 1
ATOM 1823 O O . CYS A 1 268 ? -31.327 76.416 23.933 1.00 49.80 257 CYS A O 1
ATOM 1826 N N . ILE A 1 269 ? -31.660 74.487 25.046 1.00 48.55 258 ILE A N 1
ATOM 1827 C CA . ILE A 1 269 ? -32.864 74.174 24.278 1.00 44.97 258 ILE A CA 1
ATOM 1828 C C . ILE A 1 269 ? -33.925 75.243 24.503 1.00 47.22 258 ILE A C 1
ATOM 1829 O O . ILE A 1 269 ? -34.559 75.722 23.556 1.00 46.71 258 ILE A O 1
ATOM 1834 N N . LYS A 1 270 ? -34.133 75.630 25.766 1.00 48.66 259 LYS A N 1
ATOM 1835 C CA . LYS A 1 270 ? -35.110 76.670 26.075 1.00 45.87 259 LYS A CA 1
ATOM 1836 C C . LYS A 1 270 ? -34.764 77.975 25.373 1.00 46.09 259 LYS A C 1
ATOM 1837 O O . LYS A 1 270 ? -35.640 78.634 24.802 1.00 48.04 259 LYS A O 1
ATOM 1843 N N . LEU A 1 271 ? -33.486 78.355 25.390 1.00 50.44 260 LEU A N 1
ATOM 1844 C CA . LEU A 1 271 ? -33.075 79.615 24.783 1.00 46.56 260 LEU A CA 1
ATOM 1845 C C . LEU A 1 271 ? -33.214 79.566 23.267 1.00 49.54 260 LEU A C 1
ATOM 1846 O O . LEU A 1 271 ? -33.608 80.557 22.641 1.00 50.20 260 LEU A O 1
ATOM 1851 N N . GLY A 1 272 ? -32.898 78.421 22.659 1.00 47.99 261 GLY A N 1
ATOM 1852 C CA . GLY A 1 272 ? -33.007 78.303 21.217 1.00 46.21 261 GLY A CA 1
ATOM 1853 C C . GLY A 1 272 ? -34.432 78.404 20.709 1.00 47.51 261 GLY A C 1
ATOM 1854 O O . GLY A 1 272 ? -34.659 78.813 19.567 1.00 51.46 261 GLY A O 1
ATOM 1855 N N . VAL A 1 273 ? -35.409 78.042 21.540 1.00 44.24 262 VAL A N 1
ATOM 1856 C CA . VAL A 1 273 ? -36.795 78.050 21.086 1.00 45.31 262 VAL A CA 1
ATOM 1857 C C . VAL A 1 273 ? -37.381 79.456 21.140 1.00 48.75 262 VAL A C 1
ATOM 1858 O O . VAL A 1 273 ? -38.087 79.877 20.215 1.00 57.20 262 VAL A O 1
ATOM 1862 N N . ASP A 1 274 ? -37.104 80.212 22.207 1.00 42.59 263 ASP A N 1
ATOM 1863 C CA . ASP A 1 274 ? -37.582 81.591 22.257 1.00 50.81 263 ASP A CA 1
ATOM 1864 C C . ASP A 1 274 ? -36.928 82.449 21.184 1.00 52.02 263 ASP A C 1
ATOM 1865 O O . ASP A 1 274 ? -37.556 83.379 20.664 1.00 55.28 263 ASP A O 1
ATOM 1870 N N . ALA A 1 275 ? -35.673 82.155 20.843 1.00 48.87 264 ALA A N 1
ATOM 1871 C CA . ALA A 1 275 ? -34.928 83.026 19.944 1.00 54.65 264 ALA A CA 1
ATOM 1872 C C . ALA A 1 275 ? -35.317 82.808 18.488 1.00 50.53 264 ALA A C 1
ATOM 1873 O O . ALA A 1 275 ? -35.414 83.773 17.720 1.00 52.20 264 ALA A O 1
ATOM 1875 N N . ILE A 1 276 ? -35.555 81.552 18.102 1.00 50.69 265 ILE A N 1
ATOM 1876 C CA . ILE A 1 276 ? -35.725 81.215 16.696 1.00 49.28 265 ILE A CA 1
ATOM 1877 C C . ILE A 1 276 ? -36.954 81.913 16.112 1.00 48.22 265 ILE A C 1
ATOM 1878 O O . ILE A 1 276 ? -37.950 82.166 16.803 1.00 44.35 265 ILE A O 1
ATOM 1883 N N . ALA A 1 277 ? -36.866 82.245 14.827 1.00 47.06 266 ALA A N 1
ATOM 1884 C CA . ALA A 1 277 ? -37.953 82.919 14.140 1.00 44.36 266 ALA A CA 1
ATOM 1885 C C . ALA A 1 277 ? -39.132 81.968 13.943 1.00 49.74 266 ALA A C 1
ATOM 1886 O O . ALA A 1 277 ? -38.953 80.747 13.894 1.00 48.15 266 ALA A O 1
ATOM 1888 N N . PRO A 1 278 ? -40.351 82.501 13.840 1.00 51.16 267 PRO A N 1
ATOM 1889 C CA . PRO A 1 278 ? -41.501 81.638 13.554 1.00 45.71 267 PRO A CA 1
ATOM 1890 C C . PRO A 1 278 ? -41.297 80.900 12.243 1.00 43.23 267 PRO A C 1
ATOM 1891 O O . PRO A 1 278 ? -40.863 81.476 11.244 1.00 45.08 267 PRO A O 1
ATOM 1895 N N . GLY A 1 279 ? -41.596 79.604 12.261 1.00 45.94 268 GLY A N 1
ATOM 1896 C CA . GLY A 1 279 ? -41.325 78.752 11.127 1.00 43.20 268 GLY A CA 1
ATOM 1897 C C . GLY A 1 279 ? -39.885 78.317 10.989 1.00 45.63 268 GLY A C 1
ATOM 1898 O O . GLY A 1 279 ? -39.552 77.644 10.006 1.00 46.67 268 GLY A O 1
ATOM 1899 N N . GLY A 1 280 ? -39.024 78.668 11.939 1.00 49.10 269 GLY A N 1
ATOM 1900 C CA . GLY A 1 280 ? -37.631 78.284 11.867 1.00 43.06 269 GLY A CA 1
ATOM 1901 C C . GLY A 1 280 ? -37.427 76.790 12.028 1.00 45.07 269 GLY A C 1
ATOM 1902 O O . GLY A 1 280 ? -38.314 76.034 12.429 1.00 46.30 269 GLY A O 1
ATOM 1903 N N . ARG A 1 281 ? -36.210 76.362 11.708 1.00 42.72 270 ARG A N 1
ATOM 1904 C CA . ARG A 1 281 ? -35.829 74.958 11.745 1.00 44.31 270 ARG A CA 1
ATOM 1905 C C . ARG A 1 281 ? -34.861 74.727 12.897 1.00 47.89 270 ARG A C 1
ATOM 1906 O O . ARG A 1 281 ? -33.864 75.443 13.032 1.00 47.75 270 ARG A O 1
ATOM 1914 N N . PHE A 1 282 ? -35.165 73.730 13.725 1.00 45.98 271 PHE A N 1
ATOM 1915 C CA . PHE A 1 282 ? -34.445 73.450 14.963 1.00 43.56 271 PHE A CA 1
ATOM 1916 C C . PHE A 1 282 ? -33.947 72.014 14.887 1.00 44.38 271 PHE A C 1
ATOM 1917 O O . PHE A 1 282 ? -34.751 71.077 14.894 1.00 48.22 271 PHE A O 1
ATOM 1925 N N . VAL A 1 283 ? -32.632 71.833 14.821 1.00 44.37 272 VAL A N 1
ATOM 1926 C CA . VAL A 1 283 ? -32.031 70.507 14.728 1.00 43.68 272 VAL A CA 1
ATOM 1927 C C . VAL A 1 283 ? -31.460 70.124 16.087 1.00 47.06 272 VAL A C 1
ATOM 1928 O O . VAL A 1 283 ? -30.719 70.900 16.705 1.00 44.49 272 VAL A O 1
ATOM 1932 N N . GLN A 1 284 ? -31.799 68.924 16.549 1.00 44.25 273 GLN A N 1
ATOM 1933 C CA . GLN A 1 284 ? -31.350 68.402 17.834 1.00 42.56 273 GLN A CA 1
ATOM 1934 C C . GLN A 1 284 ? -30.270 67.358 17.580 1.00 44.17 273 GLN A C 1
ATOM 1935 O O . GLN A 1 284 ? -30.563 66.265 17.085 1.00 45.48 273 GLN A O 1
ATOM 1941 N N . VAL A 1 285 ? -29.023 67.697 17.908 1.00 46.40 274 VAL A N 1
ATOM 1942 C CA . VAL A 1 285 ? -27.931 66.743 17.826 1.00 44.52 274 VAL A CA 1
ATOM 1943 C C . VAL A 1 285 ? -27.365 66.392 19.199 1.00 47.96 274 VAL A C 1
ATOM 1944 O O . VAL A 1 285 ? -26.865 65.275 19.379 1.00 51.39 274 VAL A O 1
ATOM 1948 N N . GLY A 1 286 ? -27.438 67.302 20.170 1.00 51.38 275 GLY A N 1
ATOM 1949 C CA . GLY A 1 286 ? -26.973 66.986 21.507 1.00 54.73 275 GLY A CA 1
ATOM 1950 C C . GLY A 1 286 ? -27.865 65.964 22.185 1.00 55.70 275 GLY A C 1
ATOM 1951 O O . GLY A 1 286 ? -29.065 65.876 21.927 1.00 54.73 275 GLY A O 1
ATOM 1952 N N . ASN A 1 287 ? -27.263 65.171 23.063 1.00 58.83 276 ASN A N 1
ATOM 1953 C CA . ASN A 1 287 ? -27.965 64.105 23.763 1.00 59.19 276 ASN A CA 1
ATOM 1954 C C . ASN A 1 287 ? -28.049 64.431 25.248 1.00 61.14 276 ASN A C 1
ATOM 1955 O O . ASN A 1 287 ? -27.048 64.814 25.863 1.00 65.51 276 ASN A O 1
ATOM 1960 N N . ALA A 1 288 ? -29.241 64.285 25.815 1.00 57.23 277 ALA A N 1
ATOM 1961 C CA . ALA A 1 288 ? -29.439 64.480 27.240 1.00 65.03 277 ALA A CA 1
ATOM 1962 C C . ALA A 1 288 ? -29.301 63.155 27.980 1.00 71.13 277 ALA A C 1
ATOM 1963 O O . ALA A 1 288 ? -29.371 62.074 27.389 1.00 70.48 277 ALA A O 1
ATOM 1965 N N . ALA A 1 289 ? -29.096 63.252 29.296 1.00 67.61 278 ALA A N 1
ATOM 1966 C CA . ALA A 1 289 ? -29.001 62.047 30.112 1.00 66.84 278 ALA A CA 1
ATOM 1967 C C . ALA A 1 289 ? -30.358 61.377 30.277 1.00 67.20 278 ALA A C 1
ATOM 1968 O O . ALA A 1 289 ? -30.428 60.163 30.501 1.00 68.01 278 ALA A O 1
ATOM 1970 N N . GLY A 1 290 ? -31.439 62.145 30.172 1.00 64.24 279 GLY A N 1
ATOM 1971 C CA . GLY A 1 290 ? -32.777 61.610 30.230 1.00 69.45 279 GLY A CA 1
ATOM 1972 C C . GLY A 1 290 ? -33.770 62.568 29.608 1.00 71.72 279 GLY A C 1
ATOM 1973 O O . GLY A 1 290 ? -33.427 63.362 28.726 1.00 74.22 279 GLY A O 1
ATOM 1974 N N . PRO A 1 291 ? -35.028 62.503 30.041 1.00 67.58 280 PRO A N 1
ATOM 1975 C CA . PRO A 1 291 ? -35.998 63.516 29.617 1.00 55.88 280 PRO A CA 1
ATOM 1976 C C . PRO A 1 291 ? -35.584 64.897 30.102 1.00 53.22 280 PRO A C 1
ATOM 1977 O O . PRO A 1 291 ? -34.799 65.048 31.039 1.00 63.17 280 PRO A O 1
ATOM 1981 N N . VAL A 1 292 ? -36.102 65.919 29.421 1.00 50.32 281 VAL A N 1
ATOM 1982 C CA . VAL A 1 292 ? -35.791 67.311 29.726 1.00 52.07 281 VAL A CA 1
ATOM 1983 C C . VAL A 1 292 ? -37.077 68.122 29.646 1.00 57.05 281 VAL A C 1
ATOM 1984 O O . VAL A 1 292 ? -38.028 67.745 28.956 1.00 61.61 281 VAL A O 1
ATOM 1988 N N . SER A 1 293 ? -37.109 69.241 30.368 1.00 53.95 282 SER A N 1
ATOM 1989 C CA . SER A 1 293 ? -38.261 70.134 30.345 1.00 54.70 282 SER A CA 1
ATOM 1990 C C . SER A 1 293 ? -38.244 70.940 29.052 1.00 56.48 282 SER A C 1
ATOM 1991 O O . SER A 1 293 ? -37.276 71.656 28.773 1.00 61.59 282 SER A O 1
ATOM 1994 N N . PHE A 1 294 ? -39.317 70.830 28.265 1.00 54.01 283 PHE A N 1
ATOM 1995 C CA . PHE A 1 294 ? -39.361 71.366 26.915 1.00 53.29 283 PHE A CA 1
ATOM 1996 C C . PHE A 1 294 ? -40.505 72.358 26.753 1.00 52.66 283 PHE A C 1
ATOM 1997 O O . PHE A 1 294 ? -41.619 72.101 27.219 1.00 54.71 283 PHE A O 1
ATOM 2005 N N . PRO A 1 295 ? -40.268 73.487 26.085 1.00 53.82 284 PRO A N 1
ATOM 2006 C CA . PRO A 1 295 ? -41.348 74.459 25.810 1.00 60.06 284 PRO A CA 1
ATOM 2007 C C . PRO A 1 295 ? -42.201 74.031 24.620 1.00 58.58 284 PRO A C 1
ATOM 2008 O O . PRO A 1 295 ? -42.121 74.574 23.513 1.00 57.77 284 PRO A O 1
ATOM 2012 N N . ILE A 1 296 ? -43.058 73.034 24.855 1.00 56.13 285 ILE A N 1
ATOM 2013 C CA . ILE A 1 296 ? -43.737 72.353 23.757 1.00 53.98 285 ILE A CA 1
ATOM 2014 C C . ILE A 1 296 ? -44.751 73.259 23.068 1.00 57.34 285 ILE A C 1
ATOM 2015 O O . ILE A 1 296 ? -45.024 73.094 21.873 1.00 56.45 285 ILE A O 1
ATOM 2020 N N . THR A 1 297 ? -45.318 74.228 23.781 1.00 55.83 286 THR A N 1
ATOM 2021 C CA . THR A 1 297 ? -46.425 74.979 23.207 1.00 56.39 286 THR A CA 1
ATOM 2022 C C . THR A 1 297 ? -45.960 76.157 22.360 1.00 55.70 286 THR A C 1
ATOM 2023 O O . THR A 1 297 ? -46.533 76.407 21.295 1.00 56.18 286 THR A O 1
ATOM 2027 N N . VAL A 1 298 ? -44.937 76.894 22.802 1.00 59.08 287 VAL A N 1
ATOM 2028 C CA . VAL A 1 298 ? -44.372 77.936 21.946 1.00 57.21 287 VAL A CA 1
ATOM 2029 C C . VAL A 1 298 ? -43.782 77.307 20.692 1.00 56.93 287 VAL A C 1
ATOM 2030 O O . VAL A 1 298 ? -43.791 77.913 19.611 1.00 54.48 287 VAL A O 1
ATOM 2034 N N . PHE A 1 299 ? -43.283 76.076 20.809 1.00 53.32 288 PHE A N 1
ATOM 2035 C CA . PHE A 1 299 ? -42.888 75.310 19.636 1.00 49.16 288 PHE A CA 1
ATOM 2036 C C . PHE A 1 299 ? -44.030 75.207 18.634 1.00 54.40 288 PHE A C 1
ATOM 2037 O O . PHE A 1 299 ? -43.843 75.420 17.431 1.00 54.26 288 PHE A O 1
ATOM 2045 N N . ALA A 1 300 ? -45.229 74.878 19.119 1.00 58.23 289 ALA A N 1
ATOM 2046 C CA . ALA A 1 300 ? -46.380 74.752 18.233 1.00 49.08 289 ALA A CA 1
ATOM 2047 C C . ALA A 1 300 ? -46.805 76.108 17.683 1.00 50.62 289 ALA A C 1
ATOM 2048 O O . ALA A 1 300 ? -47.015 76.259 16.475 1.00 56.38 289 ALA A O 1
ATOM 2050 N N . MET A 1 301 ? -46.927 77.112 18.556 1.00 45.51 290 MET A N 1
ATOM 2051 C CA . MET A 1 301 ? -47.413 78.419 18.126 1.00 45.85 290 MET A CA 1
ATOM 2052 C C . MET A 1 301 ? -46.495 79.075 17.104 1.00 50.82 290 MET A C 1
ATOM 2053 O O . MET A 1 301 ? -46.951 79.932 16.338 1.00 52.00 290 MET A O 1
ATOM 2058 N N . LYS A 1 302 ? -45.218 78.702 17.075 1.00 52.43 291 LYS A N 1
ATOM 2059 C CA . LYS A 1 302 ? -44.273 79.247 16.110 1.00 50.29 291 LYS A CA 1
ATOM 2060 C C . LYS A 1 302 ? -44.162 78.398 14.851 1.00 50.81 291 LYS A C 1
ATOM 2061 O O . LYS A 1 302 ? -43.459 78.795 13.915 1.00 50.38 291 LYS A O 1
ATOM 2067 N N . GLU A 1 303 ? -44.845 77.252 14.806 1.00 49.55 292 GLU A N 1
ATOM 2068 C CA . GLU A 1 303 ? -44.767 76.320 13.680 1.00 49.39 292 GLU A CA 1
ATOM 2069 C C . GLU A 1 303 ? -43.323 75.946 13.382 1.00 44.57 292 GLU A C 1
ATOM 2070 O O . GLU A 1 303 ? -42.892 75.897 12.230 1.00 50.43 292 GLU A O 1
ATOM 2076 N N . LEU A 1 304 ? -42.566 75.687 14.439 1.00 46.82 293 LEU A N 1
ATOM 2077 C CA . LEU A 1 304 ? -41.198 75.237 14.272 1.00 47.14 293 LEU A CA 1
ATOM 2078 C C . LEU A 1 304 ? -41.177 73.802 13.762 1.00 46.50 293 LEU A C 1
ATOM 2079 O O . LEU A 1 304 ? -42.195 73.105 13.726 1.00 44.22 293 LEU A O 1
ATOM 2084 N N . THR A 1 305 ? -39.990 73.359 13.366 1.00 44.13 294 THR A N 1
ATOM 2085 C CA . THR A 1 305 ? -39.773 71.977 12.972 1.00 39.02 294 THR A CA 1
ATOM 2086 C C . THR A 1 305 ? -38.540 71.474 13.705 1.00 40.89 294 THR A C 1
ATOM 2087 O O . THR A 1 305 ? -37.473 72.088 13.620 1.00 47.00 294 THR A O 1
ATOM 2091 N N . LEU A 1 306 ? -38.699 70.383 14.447 1.00 42.23 295 LEU A N 1
ATOM 2092 C CA . LEU A 1 306 ? -37.625 69.778 15.224 1.00 38.77 295 LEU A CA 1
ATOM 2093 C C . LEU A 1 306 ? -37.106 68.570 14.462 1.00 43.30 295 LEU A C 1
ATOM 2094 O O . LEU A 1 306 ? -37.863 67.631 14.200 1.00 47.44 295 LEU A O 1
ATOM 2099 N N . PHE A 1 307 ? -35.826 68.585 14.118 1.00 44.24 296 PHE A N 1
ATOM 2100 C CA . PHE A 1 307 ? -35.196 67.462 13.440 1.00 41.80 296 PHE A CA 1
ATOM 2101 C C . PHE A 1 307 ? -34.290 66.740 14.427 1.00 42.80 296 PHE A C 1
ATOM 2102 O O . PHE A 1 307 ? -33.323 67.323 14.930 1.00 46.13 296 PHE A O 1
ATOM 2110 N N . GLY A 1 308 ? -34.613 65.483 14.716 1.00 41.48 297 GLY A N 1
ATOM 2111 C CA . GLY A 1 308 ? -33.684 64.625 15.417 1.00 42.03 297 GLY A CA 1
ATOM 2112 C C . GLY A 1 308 ? -32.568 64.221 14.480 1.00 48.85 297 GLY A C 1
ATOM 2113 O O . GLY A 1 308 ? -32.824 63.622 13.421 1.00 51.81 297 GLY A O 1
ATOM 2114 N N . SER A 1 309 ? -31.332 64.562 14.828 1.00 49.66 298 SER A N 1
ATOM 2115 C CA . SER A 1 309 ? -30.167 64.214 14.029 1.00 47.79 298 SER A CA 1
ATOM 2116 C C . SER A 1 309 ? -29.386 63.132 14.756 1.00 46.52 298 SER A C 1
ATOM 2117 O O . SER A 1 309 ? -29.097 63.266 15.949 1.00 52.81 298 SER A O 1
ATOM 2120 N N . PHE A 1 310 ? -29.057 62.059 14.042 1.00 43.94 299 PHE A N 1
ATOM 2121 C CA . PHE A 1 310 ? -28.372 60.910 14.624 1.00 44.51 299 PHE A CA 1
ATOM 2122 C C . PHE A 1 310 ? -27.227 60.503 13.706 1.00 46.21 299 PHE A C 1
ATOM 2123 O O . PHE A 1 310 ? -27.462 59.913 12.648 1.00 42.34 299 PHE A O 1
ATOM 2131 N N . ARG A 1 311 ? -25.999 60.822 14.112 1.00 48.73 300 ARG A N 1
ATOM 2132 C CA . ARG A 1 311 ? -24.767 60.452 13.394 1.00 42.17 300 ARG A CA 1
ATOM 2133 C C . ARG A 1 311 ? -24.806 61.079 12.000 1.00 44.00 300 ARG A C 1
ATOM 2134 O O . ARG A 1 311 ? -25.108 62.278 11.887 1.00 49.09 300 ARG A O 1
ATOM 2142 N N . TYR A 1 312 ? -24.515 60.330 10.936 1.00 49.74 301 TYR A N 1
ATOM 2143 C CA . TYR A 1 312 ? -24.396 60.867 9.587 1.00 46.64 301 TYR A CA 1
ATOM 2144 C C . TYR A 1 312 ? -24.891 59.816 8.604 1.00 45.98 301 TYR A C 1
ATOM 2145 O O . TYR A 1 312 ? -24.885 58.616 8.895 1.00 41.08 301 TYR A O 1
ATOM 2154 N N . GLY A 1 313 ? -25.312 60.276 7.429 1.00 49.36 302 GLY A N 1
ATOM 2155 C CA . GLY A 1 313 ? -25.849 59.367 6.435 1.00 50.71 302 GLY A CA 1
ATOM 2156 C C . GLY A 1 313 ? -25.217 59.466 5.060 1.00 53.55 302 GLY A C 1
ATOM 2157 O O . GLY A 1 313 ? -24.040 59.822 4.930 1.00 54.85 302 GLY A O 1
ATOM 2158 N N . PHE A 1 314 ? -26.000 59.158 4.026 1.00 53.87 303 PHE A N 1
ATOM 2159 C CA . PHE A 1 314 ? -25.471 59.083 2.671 1.00 51.67 303 PHE A CA 1
ATOM 2160 C C . PHE A 1 314 ? -24.889 60.421 2.245 1.00 55.46 303 PHE A C 1
ATOM 2161 O O . PHE A 1 314 ? -25.503 61.472 2.452 1.00 54.55 303 PHE A O 1
ATOM 2169 N N . ASN A 1 315 ? -23.696 60.369 1.649 1.00 50.85 304 ASN A N 1
ATOM 2170 C CA . ASN A 1 315 ? -22.975 61.505 1.087 1.00 51.70 304 ASN A CA 1
ATOM 2171 C C . ASN A 1 315 ? -22.446 62.465 2.148 1.00 52.56 304 ASN A C 1
ATOM 2172 O O . ASN A 1 315 ? -21.840 63.482 1.789 1.00 49.09 304 ASN A O 1
ATOM 2177 N N . ASP A 1 316 ? -22.643 62.182 3.438 1.00 52.33 305 ASP A N 1
ATOM 2178 C CA . ASP A 1 316 ? -22.252 63.139 4.467 1.00 46.86 305 ASP A CA 1
ATOM 2179 C C . ASP A 1 316 ? -20.741 63.172 4.647 1.00 46.69 305 ASP A C 1
ATOM 2180 O O . ASP A 1 316 ? -20.156 64.246 4.829 1.00 44.49 305 ASP A O 1
ATOM 2185 N N . TYR A 1 317 ? -20.093 62.006 4.601 1.00 53.26 306 TYR A N 1
ATOM 2186 C CA . TYR A 1 317 ? -18.640 61.959 4.727 1.00 48.42 306 TYR A CA 1
ATOM 2187 C C . TYR A 1 317 ? -17.968 62.647 3.546 1.00 52.06 306 TYR A C 1
ATOM 2188 O O . TYR A 1 317 ? -17.117 63.527 3.731 1.00 47.06 306 TYR A O 1
ATOM 2197 N N . LYS A 1 318 ? -18.345 62.261 2.321 1.00 48.57 307 LYS A N 1
ATOM 2198 C CA . LYS A 1 318 ? -17.804 62.916 1.135 1.00 44.90 307 LYS A CA 1
ATOM 2199 C C . LYS A 1 318 ? -17.993 64.427 1.207 1.00 47.27 307 LYS A C 1
ATOM 2200 O O . LYS A 1 318 ? -17.083 65.191 0.867 1.00 52.14 307 LYS A O 1
ATOM 2206 N N . THR A 1 319 ? -19.161 64.878 1.670 1.00 43.80 308 THR A N 1
ATOM 2207 C CA . THR A 1 319 ? -19.404 66.313 1.771 1.00 42.00 308 THR A CA 1
ATOM 2208 C C . THR A 1 319 ? -18.480 66.961 2.790 1.00 50.86 308 THR A C 1
ATOM 2209 O O . THR A 1 319 ? -17.973 68.065 2.564 1.00 54.67 308 THR A O 1
ATOM 2213 N N . ALA A 1 320 ? -18.253 66.294 3.924 1.00 53.63 309 ALA A N 1
ATOM 2214 C CA . ALA A 1 320 ? -17.365 66.849 4.941 1.00 54.63 309 ALA A CA 1
ATOM 2215 C C . ALA A 1 320 ? -15.932 66.923 4.430 1.00 52.03 309 ALA A C 1
ATOM 2216 O O . ALA A 1 320 ? -15.262 67.952 4.574 1.00 47.38 309 ALA A O 1
ATOM 2218 N N . VAL A 1 321 ? -15.446 65.835 3.830 1.00 49.39 310 VAL A N 1
ATOM 2219 C CA . VAL A 1 321 ? -14.110 65.840 3.241 1.00 50.17 310 VAL A CA 1
ATOM 2220 C C . VAL A 1 321 ? -13.997 66.940 2.195 1.00 52.51 310 VAL A C 1
ATOM 2221 O O . VAL A 1 321 ? -12.982 67.642 2.116 1.00 59.77 310 VAL A O 1
ATOM 2225 N N . GLY A 1 322 ? -15.044 67.121 1.389 1.00 46.67 311 GLY A N 1
ATOM 2226 C CA . GLY A 1 322 ? -15.039 68.201 0.421 1.00 47.96 311 GLY A CA 1
ATOM 2227 C C . GLY A 1 322 ? -14.966 69.572 1.062 1.00 50.85 311 GLY A C 1
ATOM 2228 O O . GLY A 1 322 ? -14.471 70.522 0.449 1.00 53.78 311 GLY A O 1
ATOM 2229 N N . ILE A 1 323 ? -15.463 69.703 2.294 1.00 50.92 312 ILE A N 1
ATOM 2230 C CA . ILE A 1 323 ? -15.309 70.966 3.007 1.00 55.49 312 ILE A CA 1
ATOM 2231 C C . ILE A 1 323 ? -13.837 71.230 3.292 1.00 57.03 312 ILE A C 1
ATOM 2232 O O . ILE A 1 323 ? -13.349 72.351 3.115 1.00 52.81 312 ILE A O 1
ATOM 2237 N N . PHE A 1 324 ? -13.107 70.201 3.727 1.00 53.24 313 PHE A N 1
ATOM 2238 C CA . PHE A 1 324 ? -11.658 70.314 3.855 1.00 56.22 313 PHE A CA 1
ATOM 2239 C C . PHE A 1 324 ? -11.011 70.627 2.514 1.00 61.19 313 PHE A C 1
ATOM 2240 O O . PHE A 1 324 ? -10.091 71.449 2.435 1.00 67.16 313 PHE A O 1
ATOM 2248 N N . ASP A 1 325 ? -11.470 69.961 1.453 1.00 55.27 314 ASP A N 1
ATOM 2249 C CA . ASP A 1 325 ? -10.894 70.146 0.125 1.00 59.53 314 ASP A CA 1
ATOM 2250 C C . ASP A 1 325 ? -10.927 71.615 -0.284 1.00 58.33 314 ASP A C 1
ATOM 2251 O O . ASP A 1 325 ? -9.885 72.229 -0.535 1.00 61.42 314 ASP A O 1
ATOM 2256 N N . THR A 1 326 ? -12.122 72.203 -0.334 1.00 54.50 315 THR A N 1
ATOM 2257 C CA . THR A 1 326 ? -12.241 73.575 -0.813 1.00 59.59 315 THR A CA 1
ATOM 2258 C C . THR A 1 326 ? -11.722 74.584 0.204 1.00 62.20 315 THR A C 1
ATOM 2259 O O . THR A 1 326 ? -11.276 75.672 -0.180 1.00 66.26 315 THR A O 1
ATOM 2263 N N . ASN A 1 327 ? -11.774 74.254 1.496 1.00 65.02 316 ASN A N 1
ATOM 2264 C CA . ASN A 1 327 ? -11.269 75.174 2.511 1.00 62.33 316 ASN A CA 1
ATOM 2265 C C . ASN A 1 327 ? -9.764 75.367 2.395 1.00 60.94 316 ASN A C 1
ATOM 2266 O O . ASN A 1 327 ? -9.263 76.472 2.628 1.00 65.88 316 ASN A O 1
ATOM 2271 N N . TYR A 1 328 ? -9.034 74.317 2.019 1.00 64.52 317 TYR A N 1
ATOM 2272 C CA . TYR A 1 328 ? -7.576 74.317 2.051 1.00 63.67 317 TYR A CA 1
ATOM 2273 C C . TYR A 1 328 ? -6.946 74.214 0.668 1.00 63.57 317 TYR A C 1
ATOM 2274 O O . TYR A 1 328 ? -5.735 73.986 0.574 1.00 62.87 317 TYR A O 1
ATOM 2283 N N . GLN A 1 329 ? -7.725 74.367 -0.407 1.00 67.39 318 GLN A N 1
ATOM 2284 C CA . GLN A 1 329 ? -7.177 74.126 -1.740 1.00 67.69 318 GLN A CA 1
ATOM 2285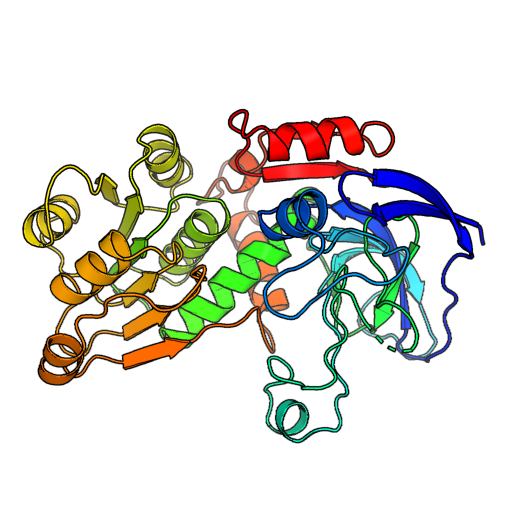 C C . GLN A 1 329 ? -6.192 75.211 -2.158 1.00 72.85 318 GLN A C 1
ATOM 2286 O O . GLN A 1 329 ? -5.231 74.923 -2.881 1.00 70.70 318 GLN A O 1
ATOM 2292 N N . ASN A 1 330 ? -6.400 76.451 -1.714 1.00 74.24 319 ASN A N 1
ATOM 2293 C CA . ASN A 1 330 ? -5.496 77.551 -2.026 1.00 70.83 319 ASN A CA 1
ATOM 2294 C C . ASN A 1 330 ? -4.576 77.891 -0.859 1.00 77.71 319 ASN A C 1
ATOM 2295 O O . ASN A 1 330 ? -4.189 79.053 -0.687 1.00 75.11 319 ASN A O 1
ATOM 2300 N N . GLY A 1 331 ? -4.223 76.900 -0.058 1.00 77.37 320 GLY A N 1
ATOM 2301 C CA . GLY A 1 331 ? -3.221 77.062 0.974 1.00 72.32 320 GLY A CA 1
ATOM 2302 C C . GLY A 1 331 ? -3.826 77.343 2.335 1.00 70.03 320 GLY A C 1
ATOM 2303 O O . GLY A 1 331 ? -4.881 77.973 2.465 1.00 69.55 320 GLY A O 1
ATOM 2304 N N . ARG A 1 332 ? -3.141 76.861 3.374 1.00 68.63 321 ARG A N 1
ATOM 2305 C CA . ARG A 1 332 ? -3.541 77.172 4.741 1.00 71.80 321 ARG A CA 1
ATOM 2306 C C . ARG A 1 332 ? -3.546 78.674 4.993 1.00 75.86 321 ARG 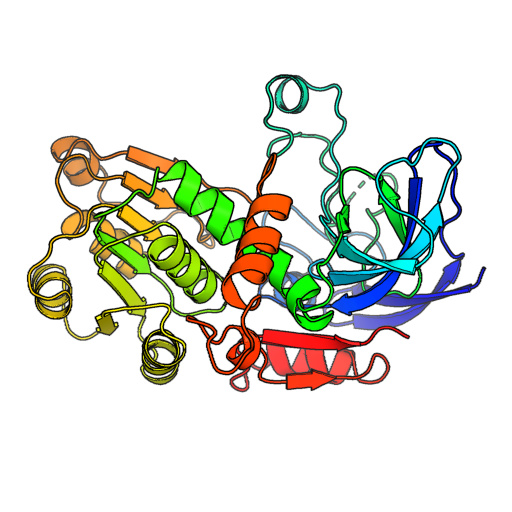A C 1
ATOM 2307 O O . ARG A 1 332 ? -4.345 79.168 5.798 1.00 77.06 321 ARG A O 1
ATOM 2315 N N . GLU A 1 333 ? -2.674 79.417 4.305 1.00 76.43 322 GLU A N 1
ATOM 2316 C CA . GLU A 1 333 ? -2.614 80.863 4.494 1.00 79.61 322 GLU A CA 1
ATOM 2317 C C . GLU A 1 333 ? -3.884 81.540 3.994 1.00 78.84 322 GLU A C 1
ATOM 2318 O O . GLU A 1 333 ? -4.335 82.536 4.573 1.00 69.68 322 GLU A O 1
ATOM 2320 N N . ASN A 1 334 ? -4.477 81.011 2.925 1.00 80.22 323 ASN A N 1
ATOM 2321 C CA . ASN A 1 334 ? -5.693 81.563 2.347 1.00 83.14 323 ASN A CA 1
ATOM 2322 C C . ASN A 1 334 ? -6.942 80.798 2.761 1.00 77.04 323 ASN A C 1
ATOM 2323 O O . ASN A 1 334 ? -8.025 81.070 2.232 1.00 68.31 323 ASN A O 1
ATOM 2328 N N . ALA A 1 335 ? -6.815 79.856 3.689 1.00 79.20 324 ALA A N 1
ATOM 2329 C CA . ALA A 1 335 ? -7.961 79.063 4.118 1.00 68.07 324 ALA A CA 1
ATOM 2330 C C . ALA A 1 335 ? -8.937 79.931 4.906 1.00 63.06 324 ALA A C 1
ATOM 2331 O O . ALA A 1 335 ? -8.521 80.649 5.823 1.00 64.11 324 ALA A O 1
ATOM 2333 N N . PRO A 1 336 ? -10.234 79.893 4.588 1.00 65.06 325 PRO A N 1
ATOM 2334 C CA . PRO A 1 336 ? -11.186 80.770 5.288 1.00 61.47 325 PRO A CA 1
ATOM 2335 C C . PRO A 1 336 ? -11.482 80.356 6.721 1.00 60.11 325 PRO A C 1
ATOM 2336 O O . PRO A 1 336 ? -11.922 81.207 7.504 1.00 61.60 325 PRO A O 1
ATOM 2340 N N . ILE A 1 337 ? -11.282 79.094 7.098 1.00 56.57 326 ILE A N 1
ATOM 2341 C CA . ILE A 1 337 ? -11.485 78.670 8.479 1.00 61.94 326 ILE A CA 1
ATOM 2342 C C . ILE A 1 337 ? -10.318 77.776 8.882 1.00 63.36 326 ILE A C 1
ATOM 2343 O O . ILE A 1 337 ? -9.917 76.879 8.130 1.00 59.92 326 ILE A O 1
ATOM 2348 N N . ASP A 1 338 ? -9.791 78.010 10.086 1.00 61.71 327 ASP A N 1
ATOM 2349 C CA . ASP A 1 338 ? -8.573 77.364 10.569 1.00 60.66 327 ASP A CA 1
ATOM 2350 C C . ASP A 1 338 ? -8.950 76.153 11.421 1.00 65.28 327 ASP A C 1
ATOM 2351 O O . ASP A 1 338 ? -8.859 76.163 12.650 1.00 63.08 327 ASP A O 1
ATOM 2356 N N . PHE A 1 339 ? -9.358 75.078 10.742 1.00 69.66 328 PHE A N 1
ATOM 2357 C CA . PHE A 1 339 ? -9.824 73.890 11.454 1.00 66.82 328 PHE A CA 1
ATOM 2358 C C . PHE A 1 339 ? -8.742 73.265 12.328 1.00 65.91 328 PHE A C 1
ATOM 2359 O O . PHE A 1 339 ? -9.073 72.570 13.295 1.00 64.36 328 PHE A O 1
ATOM 2367 N N . GLU A 1 340 ? -7.462 73.487 12.016 1.00 65.13 329 GLU A N 1
ATOM 2368 C CA . GLU A 1 340 ? -6.396 72.771 12.710 1.00 64.55 329 GLU A CA 1
ATOM 2369 C C . GLU A 1 340 ? -6.257 73.188 14.165 1.00 62.69 329 GLU A C 1
ATOM 2370 O O . GLU A 1 340 ? -5.724 72.414 14.965 1.00 62.19 329 GLU A O 1
ATOM 2376 N N . GLN A 1 341 ? -6.718 74.386 14.526 1.00 59.42 330 GLN A N 1
ATOM 2377 C CA . GLN A 1 341 ? -6.697 74.784 15.927 1.00 52.47 330 GLN A CA 1
ATOM 2378 C C . GLN A 1 341 ? -7.497 73.822 16.794 1.00 61.45 330 GLN A C 1
ATOM 2379 O O . GLN A 1 341 ? -7.233 73.706 17.995 1.00 71.99 330 GLN A O 1
ATOM 2385 N N . LEU A 1 342 ? -8.479 73.127 16.213 1.00 72.13 331 LEU A N 1
ATOM 2386 C CA . LEU A 1 342 ? -9.243 72.142 16.970 1.00 69.93 331 LEU A CA 1
ATOM 2387 C C . LEU A 1 342 ? -8.378 70.994 17.472 1.00 71.62 331 LEU A C 1
ATOM 2388 O O . LEU A 1 342 ? -8.869 70.166 18.242 1.00 74.78 331 LEU A O 1
ATOM 2393 N N . ILE A 1 343 ? -7.124 70.905 17.051 1.00 65.52 332 ILE A N 1
ATOM 2394 C CA . ILE A 1 343 ? -6.203 69.911 17.584 1.00 70.85 332 ILE A CA 1
ATOM 2395 C C . ILE A 1 343 ? -5.303 70.613 18.591 1.00 72.66 332 ILE A C 1
ATOM 2396 O O . ILE A 1 343 ? -4.409 71.378 18.215 1.00 74.36 332 ILE A O 1
ATOM 2401 N N . THR A 1 344 ? -5.544 70.361 19.877 1.00 72.23 333 THR A N 1
ATOM 2402 C CA . THR A 1 344 ? -4.772 70.979 20.943 1.00 73.96 333 THR A CA 1
ATOM 2403 C C . THR A 1 344 ? -3.776 70.031 21.591 1.00 71.02 333 THR A C 1
ATOM 2404 O O . THR A 1 344 ? -2.913 70.489 22.347 1.00 71.59 333 THR A O 1
ATOM 2408 N N . HIS A 1 345 ? -3.877 68.731 21.325 1.00 69.91 334 HIS A N 1
ATOM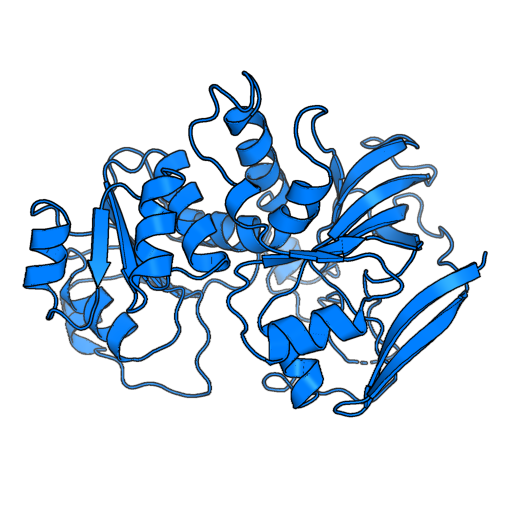 2409 C CA . HIS A 1 345 ? -2.972 67.736 21.879 1.00 74.14 334 HIS A CA 1
ATOM 2410 C C . HIS A 1 345 ? -2.723 66.663 20.832 1.00 74.96 334 HIS A C 1
ATOM 2411 O O . HIS A 1 345 ? -3.623 66.319 20.062 1.00 75.69 334 HIS A O 1
ATOM 2418 N N . ARG A 1 346 ? -1.498 66.142 20.803 1.00 75.37 335 ARG A N 1
ATOM 2419 C CA . ARG A 1 346 ? -1.131 65.061 19.900 1.00 67.64 335 ARG A CA 1
ATOM 2420 C C . ARG A 1 346 ? -0.328 64.028 20.676 1.00 72.02 335 ARG A C 1
ATOM 2421 O O . ARG A 1 346 ? 0.532 64.384 21.486 1.00 72.60 335 ARG A O 1
ATOM 2429 N N . TYR A 1 347 ? -0.618 62.750 20.435 1.00 70.08 336 TYR A N 1
ATOM 2430 C CA . TYR A 1 347 ? -0.038 61.663 21.211 1.00 64.32 336 TYR A CA 1
ATOM 2431 C C . TYR A 1 347 ? 0.358 60.520 20.291 1.00 69.46 336 TYR A C 1
ATOM 2432 O O . TYR A 1 347 ? -0.289 60.269 19.272 1.00 70.19 336 TYR A O 1
ATOM 2441 N N . LYS A 1 348 ? 1.424 59.822 20.670 1.00 69.91 337 LYS A N 1
ATOM 2442 C CA . LYS A 1 348 ? 1.802 58.597 19.987 1.00 72.78 337 LYS A CA 1
ATOM 2443 C C . LYS A 1 348 ? 0.958 57.436 20.502 1.00 71.75 337 LYS A C 1
ATOM 2444 O O . LYS A 1 348 ? 0.306 57.528 21.546 1.00 75.60 337 LYS A O 1
ATOM 2446 N N . PHE A 1 349 ? 0.976 56.330 19.753 1.00 68.53 338 PHE A N 1
ATOM 2447 C CA . PHE A 1 349 ? 0.155 55.182 20.126 1.00 71.49 338 PHE A CA 1
ATOM 2448 C C . PHE A 1 349 ? 0.556 54.612 21.481 1.00 79.63 338 PHE A C 1
ATOM 2449 O O . PHE A 1 349 ? -0.297 54.097 22.212 1.00 78.09 338 PHE A O 1
ATOM 2457 N N . LYS A 1 350 ? 1.843 54.687 21.830 1.00 84.97 339 LYS A N 1
ATOM 2458 C CA . LYS A 1 350 ? 2.274 54.214 23.142 1.00 83.54 339 LYS A CA 1
ATOM 2459 C C . LYS A 1 350 ? 1.625 55.026 24.256 1.00 83.38 339 LYS A C 1
ATOM 2460 O O . LYS A 1 350 ? 1.174 54.464 25.262 1.00 86.43 339 LYS A O 1
ATOM 2462 N N . ASP A 1 351 ? 1.550 56.344 24.087 1.00 77.69 340 ASP A N 1
ATOM 2463 C CA . ASP A 1 351 ? 0.978 57.245 25.089 1.00 80.61 340 ASP A CA 1
ATOM 2464 C C . ASP A 1 351 ? -0.533 57.380 24.958 1.00 80.06 340 ASP A C 1
ATOM 2465 O O . ASP A 1 351 ? -1.086 58.464 25.172 1.00 75.72 340 ASP A O 1
ATOM 2470 N N . ALA A 1 352 ? -1.227 56.291 24.616 1.00 81.08 341 ALA A N 1
ATOM 2471 C CA . ALA A 1 352 ? -2.667 56.367 24.388 1.00 75.40 341 ALA A CA 1
ATOM 2472 C C . ALA A 1 352 ? -3.432 56.571 25.689 1.00 78.50 341 ALA A C 1
ATOM 2473 O O . ALA A 1 352 ? -4.362 57.384 25.747 1.00 68.60 341 ALA A O 1
ATOM 2475 N N . ILE A 1 353 ? -3.060 55.838 26.742 1.00 84.33 342 ILE A N 1
ATOM 2476 C CA . ILE A 1 353 ? -3.777 55.958 28.007 1.00 78.84 342 ILE A CA 1
ATOM 2477 C C . ILE A 1 353 ? -3.486 57.297 28.670 1.00 79.64 342 ILE A C 1
ATOM 2478 O O . ILE A 1 353 ? -4.350 57.855 29.359 1.00 79.30 342 ILE A O 1
ATOM 2483 N N . GLU A 1 354 ? -2.279 57.838 28.480 1.00 79.80 343 GLU A N 1
ATOM 2484 C CA . GLU A 1 354 ? -2.020 59.201 28.928 1.00 83.75 343 GLU A CA 1
ATOM 2485 C C . GLU A 1 354 ? -2.940 60.191 28.225 1.00 83.44 343 GLU A C 1
ATOM 2486 O O . GLU A 1 354 ? -3.243 61.256 28.774 1.00 80.78 343 GLU A O 1
ATOM 2488 N N . ALA A 1 355 ? -3.408 59.845 27.021 1.00 83.71 344 ALA A N 1
ATOM 2489 C CA . ALA A 1 355 ? -4.320 60.709 26.281 1.00 80.76 344 ALA A CA 1
ATOM 2490 C C . ALA A 1 355 ? -5.759 60.538 26.748 1.00 79.65 344 ALA A C 1
ATOM 2491 O O . ALA A 1 355 ? -6.501 61.521 26.850 1.00 78.94 344 ALA A O 1
ATOM 2493 N N . TYR A 1 356 ? -6.172 59.302 27.039 1.00 81.06 345 TYR A N 1
ATOM 2494 C CA . TYR A 1 356 ? -7.539 59.081 27.498 1.00 75.72 345 TYR A CA 1
ATOM 2495 C C . TYR A 1 356 ? -7.778 59.722 28.858 1.00 80.44 345 TYR A C 1
ATOM 2496 O O . TYR A 1 356 ? -8.802 60.383 29.066 1.00 83.74 345 TYR A O 1
ATOM 2505 N N . ASP A 1 357 ? -6.848 59.535 29.797 1.00 80.71 346 ASP A N 1
ATOM 2506 C CA . ASP A 1 357 ? -6.971 60.188 31.096 1.00 79.81 346 ASP A CA 1
ATOM 2507 C C . ASP A 1 357 ? -6.903 61.703 30.954 1.00 78.11 346 ASP A C 1
ATOM 2508 O O . ASP A 1 357 ? -7.566 62.437 31.697 1.00 79.76 346 ASP A O 1
ATOM 2513 N N . LEU A 1 358 ? -6.102 62.185 30.002 1.00 80.64 347 LEU A N 1
ATOM 2514 C CA . LEU A 1 358 ? -6.008 63.618 29.742 1.00 83.75 347 LEU A CA 1
ATOM 2515 C C . LEU A 1 358 ? -7.371 64.193 29.371 1.00 86.18 347 LEU A C 1
ATOM 2516 O O . LEU A 1 358 ? -7.810 65.201 29.938 1.00 80.48 347 LEU A O 1
ATOM 2521 N N . VAL A 1 359 ? -8.061 63.555 28.421 1.00 89.29 348 VAL A N 1
ATOM 2522 C CA . VAL A 1 359 ? -9.390 64.015 28.030 1.00 87.26 348 VAL A CA 1
ATOM 2523 C C . VAL A 1 359 ? -10.415 63.691 29.108 1.00 90.05 348 VAL A C 1
ATOM 2524 O O . VAL A 1 359 ? -11.395 64.427 29.284 1.00 87.44 348 VAL A O 1
ATOM 2528 N N . ARG A 1 360 ? -10.215 62.595 29.846 1.00 86.23 349 ARG A N 1
ATOM 2529 C CA . ARG A 1 360 ? -11.100 62.286 30.964 1.00 80.63 349 ARG A CA 1
ATOM 2530 C C . ARG A 1 360 ? -11.015 63.358 32.043 1.00 81.59 349 ARG A C 1
ATOM 2531 O O . ARG A 1 360 ? -12.028 63.719 32.653 1.00 80.56 349 ARG A O 1
ATOM 2539 N N . ALA A 1 361 ? -9.814 63.882 32.288 1.00 82.93 350 ALA A N 1
ATOM 2540 C CA . ALA A 1 361 ? -9.618 64.914 33.297 1.00 88.82 350 ALA A CA 1
ATOM 2541 C C . ALA A 1 361 ? -10.114 66.286 32.857 1.00 91.04 350 ALA A C 1
ATOM 2542 O O . ALA A 1 361 ? -10.223 67.182 33.700 1.00 93.51 350 ALA A O 1
ATOM 2544 N N . GLY A 1 362 ? -10.416 66.472 31.573 1.00 89.41 351 GLY A N 1
ATOM 2545 C CA . GLY A 1 362 ? -10.861 67.761 31.078 1.00 89.07 351 GLY A CA 1
ATOM 2546 C C . GLY A 1 362 ? -9.837 68.859 31.277 1.00 95.68 351 GLY A C 1
ATOM 2547 O O . GLY A 1 362 ? -10.142 69.901 31.866 1.00 99.22 351 GLY A O 1
ATOM 2548 N N . LYS A 1 363 ? -8.615 68.639 30.785 1.00 97.03 352 LYS A N 1
ATOM 2549 C CA . LYS A 1 363 ? -7.526 69.583 31.003 1.00 99.98 352 LYS A CA 1
ATOM 2550 C C . LYS A 1 363 ? -7.630 70.830 30.136 1.00 101.48 352 LYS A C 1
ATOM 2551 O O . LYS A 1 363 ? -6.923 71.809 30.398 1.00 103.95 352 LYS A O 1
ATOM 2553 N N . GLY A 1 364 ? -8.485 70.824 29.118 1.00 98.37 353 GLY A N 1
ATOM 2554 C CA . GLY A 1 364 ? -8.618 71.977 28.251 1.00 96.49 353 GLY A CA 1
ATOM 2555 C C . GLY A 1 364 ? -8.398 71.636 26.794 1.00 91.62 353 GLY A C 1
ATOM 2556 O O . GLY A 1 364 ? -8.167 72.520 25.962 1.00 86.83 353 GLY A O 1
ATOM 2557 N N . ALA A 1 365 ? -8.462 70.348 26.477 1.00 81.81 354 ALA A N 1
ATOM 2558 C CA . ALA A 1 365 ? -8.290 69.877 25.113 1.00 82.47 354 ALA A CA 1
ATOM 2559 C C . ALA A 1 365 ? -9.631 69.907 24.396 1.00 85.63 354 ALA A C 1
ATOM 2560 O O . ALA A 1 365 ? -10.611 69.329 24.876 1.00 85.60 354 ALA A O 1
ATOM 2562 N N . VAL A 1 366 ? -9.678 70.591 23.254 1.00 77.92 355 VAL A N 1
ATOM 2563 C CA . VAL A 1 366 ? -10.879 70.530 22.434 1.00 74.26 355 VAL A CA 1
ATOM 2564 C C . VAL A 1 366 ? -10.928 69.217 21.656 1.00 69.17 355 VAL A C 1
ATOM 2565 O O . VAL A 1 366 ? -11.915 68.479 21.729 1.00 73.04 355 VAL A O 1
ATOM 2569 N N . LYS A 1 367 ? -9.849 68.861 20.963 1.00 69.29 356 LYS A N 1
ATOM 2570 C CA . LYS A 1 367 ? -9.743 67.547 20.345 1.00 70.61 356 LYS A CA 1
ATOM 2571 C C . LYS A 1 367 ? -8.322 67.033 20.485 1.00 71.04 356 LYS A C 1
ATOM 2572 O O . LYS A 1 367 ? -7.357 67.781 20.306 1.00 72.11 356 LYS A O 1
ATOM 2578 N N . CYS A 1 368 ? -8.209 65.747 20.800 1.00 71.83 357 CYS A N 1
ATOM 2579 C CA . CYS A 1 368 ? -6.936 65.075 21.016 1.00 71.40 357 CYS A CA 1
ATOM 2580 C C . CYS A 1 368 ? -6.805 63.950 19.999 1.00 68.62 357 CYS A C 1
ATOM 2581 O O . CYS A 1 368 ? -7.750 63.178 19.803 1.00 69.48 357 CYS A O 1
ATOM 2584 N N . LEU A 1 369 ? -5.648 63.867 19.343 1.00 69.21 358 LEU A N 1
ATOM 2585 C CA . LEU A 1 369 ? -5.401 62.864 18.315 1.00 69.49 358 LEU A CA 1
ATOM 2586 C C . LEU A 1 369 ? -4.278 61.930 18.737 1.00 67.60 358 LEU A C 1
ATOM 2587 O O . LEU A 1 369 ? -3.286 62.361 19.331 1.00 75.07 358 LEU A O 1
ATOM 2592 N N . ILE A 1 370 ? -4.434 60.653 18.399 1.00 64.17 359 ILE A N 1
ATOM 2593 C CA . ILE A 1 370 ? -3.479 59.609 18.744 1.00 69.56 359 ILE A CA 1
ATOM 2594 C C . ILE A 1 370 ? -2.997 58.955 17.456 1.00 73.14 359 ILE A C 1
ATOM 2595 O O . ILE A 1 370 ? -3.810 58.584 16.601 1.00 72.36 359 ILE A O 1
ATOM 2600 N N . ASP A 1 371 ? -1.681 58.818 17.320 1.00 69.60 360 ASP A N 1
ATOM 2601 C CA . ASP A 1 371 ? -1.112 58.152 16.160 1.00 66.24 360 ASP A CA 1
ATOM 2602 C C . ASP A 1 371 ? -1.377 56.652 16.215 1.00 64.93 360 ASP A C 1
ATOM 2603 O O . ASP A 1 371 ? -1.704 56.085 17.260 1.00 74.53 360 ASP A O 1
ATOM 2608 N N . GLY A 1 372 ? -1.225 56.007 15.067 1.00 63.15 361 GLY A N 1
ATOM 2609 C CA . GLY A 1 372 ? -1.300 54.571 14.999 1.00 67.90 361 GLY A CA 1
ATOM 2610 C C . GLY A 1 372 ? 0.047 53.947 15.296 1.00 75.15 361 GLY A C 1
ATOM 2611 O O . GLY A 1 372 ? 1.083 54.620 15.289 1.00 77.45 361 GLY A O 1
ATOM 2612 N N . PRO A 1 373 ? 0.058 52.638 15.574 1.00 76.73 362 PRO A N 1
ATOM 2613 C CA . PRO A 1 373 ? 1.289 51.891 15.868 1.00 81.51 362 PRO A CA 1
ATOM 2614 C C . PRO A 1 373 ? 2.285 51.909 14.707 1.00 82.54 362 PRO A C 1
ATOM 2615 O O . PRO A 1 373 ? 3.324 51.246 14.777 1.00 77.03 362 PRO A O 1
#

InterPro domains:
  IPR002328 Alcohol dehydrogenase, zinc-type, conserved site [PS00059] (65-79)
  IPR011032 GroES-like superfamily [SSF50129] (6-184)
  IPR013149 Alcohol dehydrogenase-like, C-terminal [PF00107] (186-311)
  IPR013154 Alcohol dehydrogenase-like, N-terminal [PF08240] (28-148)
  IPR020843 Enoylreductase domain [SM00829] (10-359)
  IPR036291 NAD(P)-binding domain superfamily [SSF51735] (153-314)
  IPR045306 Sorbitol dehydrogenase-like [cd05285] (6-361)

Sequence (357 aa):
TANPSLVLNKIDDISFETYDAPEISEPTDVLVQVKKTGICGSDIHFYAHGRIGNFVLTKPMVLGHESAGTVVQVGKGVTSLKVGDNVAIEPGIPCRFCDECKSGHYNLCPHMAFAATPNEPNPPGTLCKYFKSPEDFLVKLPDHVSLELGALVEPLSVGVHASKLGSVAFGDYVAVFGAGPVGLLAAAVAKTFGAKGVIVVDIFDNKLKMAKDIGAATHTFNSKTGGSEELIKAFGGNVPNVVLECTGAEPCIKLGVDAIAPGGRFVQVGNAAGPVSFPITVFAMKELTLFGSFRYGFNDYKTAVGIFDTNYQNGRENAPIDFEQLITHRYKFKDAIEAYDLVRAGKGAVKCLIDGP

Foldseek 3Di:
DKKWFWKDFQALDIDIDIDDFDDDDDQQKWKWFWFKFWDDPVQLVCNHQQDDPPQHADGIATATALTKTFTQDHGNPHDPDDHGFIKQAHFKDADCPDPCNVVFRSVPHPRIQGAHTQDVHHRHHRQMGMDMDGNVRIDTFPPQQDSHCSSVLQLLLLLLQQVVQQVQAAQAAEEQEDLFSSSLSNLQVSVVRHHPFYEYEEQDPVSNVLSVVLQSGPFYYYLVVDAQVVVCVRRVVDQHQEYHYAAQAASNQVRNLVRHAQQGEYEDAHHHPDDDDHPVVSCVVSVYHYHYRGGHGPCSSVVSSVSSCVQAVPHCVNRNGNSCVLEPEEEESVCVVVVSVVVVVPPPRSMYMYTHD

Solvent-accessible surface area: 15360 Å² total; per-residue (Å²): 147,64,8,41,2,0,0,0,37,133,78,82,48,14,31,88,59,94,94,123,22,40,76,48,80,105,69,50,12,0,12,0,48,2,73,37,1,1,4,31,49,46,4,27,88,10,12,27,113,4,36,56,74,146,99,72,31,111,43,78,0,30,2,0,16,2,1,0,0,23,2,55,92,46,10,196,36,19,128,65,15,138,94,51,9,52,0,0,0,11,4,2,45,12,38,118,175,22,111,66,16,164,69,47,92,31,13,90,7,100,120,44,48,14,3,7,17,7,130,201,116,32,18,89,1,0,3,6,58,55,14,74,2,23,20,82,11,4,8,89,6,30,115,80,4,40,34,21,2,1,0,0,0,12,3,0,0,26,1,0,21,1,0,94,56,0,65,14,54,182,33,12,47,0,1,0,0,7,0,18,34,46,2,2,3,1,0,2,0,0,78,62,58,21,7,140,0,0,0,0,0,18,87,91,96,106,53,8,55,29,0,109,109,6,22,0,5,42,47,32,11,20,29,156,95,30,33,30,125,53,0,41,72,35,0,60,44,52,69,0,47,0,0,0,0,23,48,8,38,73,85,11,11,90,12,0,0,58,2,2,23,108,42,3,52,0,0,37,24,10,136,46,123,40,146,59,88,72,13,124,89,39,23,70,160,36,142,17,65,71,54,62,16,90,50,7,6,150,73,4,4,113,36,0,5,26,8,0,44,82,10,12,108,116,33,167,108,117,20,97,5,49,2,35,76,2,8,61,52,129,48,54,20,81,77,0,49,58,0,1,69,31,35,83,82,61,70,60,25,24,2,0,0,1,51,22,55

Secondary structure (DSSP, 8-state):
-EEEEEEEEETTEEEEEEEEPP---STTEEEEEEEEE---HHHHHHHHHSEETTEE--S-EEP--SEEEEEEEE-TT--S--TT-EEEE---B--SSSHHHHTT-GGG-TT-B-TT-----PPP-SSBSEEEEEGGGEEEPPTTS-HHHHHHHHHHHHHHHHHHHTT--TT-EEEEE--SHHHHHHHHHHHHTT-SEEEEEES-HHHHHHHHHTTS-SEEEETTS-SHHHHHHHTTTPPPSEEEE-S--HHHHHHHHHHSPTT-EEEE----SS-----HHHHHHTT-EEEE--S--TTHHHHHHHHHHHHHTT-GGG-SS-GGGG--EEE-STTHHHHHHHHHHT-S-S-EEEE--

Radius of gyration: 20.17 Å; Cα contacts (8 Å, |Δi|>4): 851; chains: 1; bounding box: 50×54×42 Å

Nearest PDB structures (foldseek):
  7y9p-assembly1_A  TM=1.003E+00  e=1.691E-80  Scheffersomyces stipitis
  1e3j-assembly1_A  TM=9.380E-01  e=1.792E-40  Bemisia argentifolii
  3m6i-assembly1_A  TM=8.811E-01  e=9.043E-35  Neurospora crassa
  5vm2-assembly1_A  TM=9.217E-01  e=7.239E-32  Escherichia coli
  4a2c-assembly1_B  TM=8.915E-01  e=2.120E-31  Escherichia coli K-12